Protein AF-A0A484BXE8-F1 (afdb_monomer_lite)

Organism: Drosophila navojoa (NCBI:txid7232)

Secondary structure (DSSP, 8-state):
-------------PPP-PPPPP-----------------HHHHHHHHHHHGGG-TTTHHHHHHHHHHTT-HHHHHHHHHHHHHHHHHHHHHHHHHHHHHHHHHHHHHHHHHHTTTTTHHHHHHHHHHHHHHHHHHHHGGG-SSHHHHHHTT--HHHHHHH--HHHHHHHHHHH--TTTSS-PPPHHHHHHHHHHHHHHHS-S-TTS---SGGG-----HHHHHHHHHHHHHHTTSEEEEEEEEEE-TTS-EEEEEEEHHHHHHHTT-TT-TT---HHHHHTTSS-----TTSSEEEETTTTEEEE---SSEEEETT-SSS-EEEETTT-PEEE--TT--SGGGGGSEEEEEEETTTEEEEEEEEEPPPP-

InterPro domains:
  IPR027887 Protein of unknown function DUF4464 [PF14713] (138-368)
  IPR027887 Protein of unknown function DUF4464 [PTHR33588] (137-368)

Structure (mmCIF, N/CA/C/O backbone):
data_AF-A0A484BXE8-F1
#
_entry.id   AF-A0A484BXE8-F1
#
loop_
_atom_site.group_PDB
_atom_site.id
_atom_site.type_symbol
_atom_site.label_atom_id
_atom_site.label_alt_id
_atom_site.label_comp_id
_atom_site.label_asym_id
_atom_site.label_entity_id
_atom_site.label_seq_id
_atom_site.pdbx_PDB_ins_code
_atom_site.Cartn_x
_atom_site.Cartn_y
_atom_site.Cartn_z
_atom_site.occupancy
_atom_site.B_iso_or_equiv
_atom_site.auth_seq_id
_atom_site.auth_comp_id
_atom_site.auth_asym_id
_atom_site.auth_atom_id
_atom_site.pdbx_PDB_model_num
ATOM 1 N N . MET A 1 1 ? -11.447 54.050 32.848 1.00 36.78 1 MET A N 1
ATOM 2 C CA . MET A 1 1 ? -12.922 54.104 32.761 1.00 36.78 1 MET A CA 1
ATOM 3 C C . MET A 1 1 ? -13.424 52.705 32.410 1.00 36.78 1 MET A C 1
ATOM 5 O O . MET A 1 1 ? -12.830 52.104 31.530 1.00 36.78 1 MET A O 1
ATOM 9 N N . THR A 1 2 ? -14.422 52.215 33.172 1.00 38.16 2 THR A N 1
ATOM 10 C CA . THR A 1 2 ? -15.269 50.992 33.006 1.00 38.16 2 THR A CA 1
ATOM 11 C C . THR A 1 2 ? -14.555 49.622 32.942 1.00 38.16 2 THR A C 1
ATOM 13 O O . THR A 1 2 ? -13.962 49.297 31.925 1.00 38.16 2 THR A O 1
ATOM 16 N N . LYS A 1 3 ? -14.396 48.880 34.061 1.00 34.56 3 LYS A N 1
ATOM 17 C CA . LYS A 1 3 ? -15.322 47.952 34.796 1.00 34.56 3 LYS A CA 1
ATOM 18 C C . LYS A 1 3 ? -15.527 46.579 34.106 1.00 34.56 3 LYS A C 1
ATOM 20 O O . LYS A 1 3 ? -16.111 46.531 33.038 1.00 34.56 3 LYS A O 1
ATOM 25 N N . SER A 1 4 ? -14.931 45.512 34.671 1.00 34.09 4 SER A N 1
ATOM 26 C CA . SER A 1 4 ? -15.560 44.380 35.422 1.00 34.09 4 SER A CA 1
ATOM 27 C C . SER A 1 4 ? -16.028 43.226 34.507 1.00 34.09 4 SER A C 1
ATOM 29 O O . SER A 1 4 ? -16.715 43.499 33.538 1.00 34.09 4 SER A O 1
ATOM 31 N N . ASN A 1 5 ? -15.712 41.940 34.705 1.00 32.72 5 ASN A N 1
ATOM 32 C CA . ASN A 1 5 ? -15.946 41.123 35.900 1.00 32.72 5 ASN A CA 1
ATOM 33 C C . ASN A 1 5 ? -15.102 39.830 35.909 1.00 32.72 5 ASN A C 1
ATOM 35 O O . ASN A 1 5 ? -14.864 39.222 34.869 1.00 32.72 5 ASN A O 1
ATOM 39 N N . ASN A 1 6 ? -14.751 39.402 37.125 1.00 32.6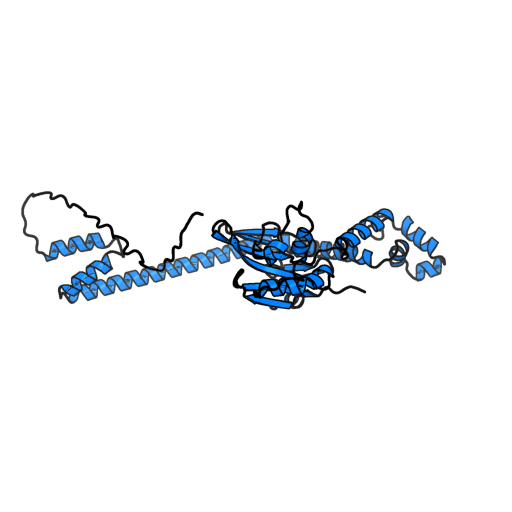6 6 ASN A N 1
ATOM 40 C CA . ASN A 1 6 ? -14.271 38.070 37.496 1.00 32.66 6 ASN A CA 1
ATOM 41 C C . ASN A 1 6 ? -15.440 37.074 37.610 1.00 32.66 6 ASN A C 1
ATOM 43 O O . ASN A 1 6 ? -16.551 37.470 37.959 1.00 32.66 6 ASN A O 1
ATOM 47 N N . GLY A 1 7 ? -15.159 35.780 37.438 1.00 29.66 7 GLY A N 1
ATOM 48 C CA . GLY A 1 7 ? -16.083 34.694 37.776 1.00 29.66 7 GLY A CA 1
ATOM 49 C C . GLY A 1 7 ? -15.386 33.334 37.798 1.00 29.66 7 GLY A C 1
ATOM 50 O O . GLY A 1 7 ? -15.249 32.690 36.767 1.00 29.66 7 GLY A O 1
ATOM 51 N N . VAL A 1 8 ? -14.926 32.934 38.984 1.00 32.53 8 VAL A N 1
ATOM 52 C CA . VAL A 1 8 ? -14.407 31.601 39.331 1.00 32.53 8 VAL A CA 1
ATOM 53 C C . VAL A 1 8 ? -15.592 30.684 39.648 1.00 32.53 8 VAL A C 1
ATOM 55 O O . VAL A 1 8 ? -16.487 31.102 40.379 1.00 32.53 8 VAL A O 1
ATOM 58 N N . ALA A 1 9 ? -15.585 29.439 39.162 1.00 28.73 9 ALA A N 1
ATOM 59 C CA . ALA A 1 9 ? -16.512 28.400 39.611 1.00 28.73 9 ALA A CA 1
ATOM 60 C C . ALA A 1 9 ? -15.867 27.002 39.557 1.00 28.73 9 ALA A C 1
ATOM 62 O O . ALA A 1 9 ? -15.401 26.566 38.508 1.00 28.73 9 ALA A O 1
ATOM 63 N N . SER A 1 10 ? -15.912 26.312 40.696 1.00 30.75 10 SER A N 1
ATOM 64 C CA . SER A 1 10 ? -15.780 24.858 40.893 1.00 30.75 10 SER A CA 1
ATOM 65 C C . SER A 1 10 ? -16.753 24.475 42.034 1.00 30.75 10 SER A C 1
ATOM 67 O O . SER A 1 10 ? -17.220 25.370 42.740 1.00 30.75 10 SER A O 1
ATOM 69 N N . PRO A 1 11 ? -16.982 23.189 42.346 1.00 40.06 11 PRO A N 1
ATOM 70 C CA . PRO A 1 11 ? -17.769 22.231 41.569 1.00 40.06 11 PRO A CA 1
ATOM 71 C C . PRO A 1 11 ? -18.877 21.587 42.438 1.00 40.06 11 PRO A C 1
ATOM 73 O O . PRO A 1 11 ? -18.643 21.285 43.607 1.00 40.06 11 PRO A O 1
ATOM 76 N N . SER A 1 12 ? -20.057 21.276 41.892 1.00 28.42 12 SER A N 1
ATOM 77 C CA . SER A 1 12 ? -20.991 20.381 42.594 1.00 28.42 12 SER A CA 1
ATOM 78 C C . SER A 1 12 ? -22.037 19.726 41.690 1.00 28.42 12 SER A C 1
ATOM 80 O O . SER A 1 12 ? -22.644 20.376 40.847 1.00 28.42 12 SER A O 1
ATOM 82 N N . GLN A 1 13 ? -22.281 18.453 42.016 1.00 31.42 13 GLN A N 1
ATOM 83 C CA . GLN A 1 13 ? -23.513 17.669 41.852 1.00 31.42 13 GLN A CA 1
ATOM 84 C C . GLN A 1 13 ? -23.728 16.854 40.561 1.00 31.42 13 GLN A C 1
ATOM 86 O O . GLN A 1 13 ? -24.155 17.333 39.517 1.00 31.42 13 GLN A O 1
ATOM 91 N N . LEU A 1 14 ? -23.486 15.548 40.741 1.00 32.62 14 LEU A N 1
ATOM 92 C CA . LEU A 1 14 ? -24.035 14.412 39.998 1.00 32.62 14 LEU A CA 1
ATOM 93 C C . LEU A 1 14 ? -25.574 14.407 40.059 1.00 32.62 14 LEU A C 1
ATOM 95 O O . LEU A 1 14 ? -26.118 14.661 41.137 1.00 32.62 14 LEU A O 1
ATOM 99 N N . PRO A 1 15 ? -26.280 14.041 38.976 1.00 33.09 15 PRO A N 1
ATOM 100 C CA . PRO A 1 15 ? -27.704 13.759 39.037 1.00 33.09 15 PRO A CA 1
ATOM 101 C C . PRO A 1 15 ? -27.991 12.277 39.316 1.00 33.09 15 PRO A C 1
ATOM 103 O O . PRO A 1 15 ? -27.309 11.364 38.847 1.00 33.09 15 PRO A O 1
ATOM 106 N N . SER A 1 16 ? -29.032 12.104 40.116 1.00 33.44 16 SER A N 1
ATOM 107 C CA . SER A 1 16 ? -29.611 10.902 40.692 1.00 33.44 16 SER A CA 1
ATOM 108 C C . SER A 1 16 ? -30.531 10.118 39.744 1.00 33.44 16 SER A C 1
ATOM 110 O O . SER A 1 16 ? -31.144 10.670 38.836 1.00 33.44 16 SER A O 1
ATOM 112 N N . GLU A 1 17 ? -30.611 8.816 40.037 1.00 32.34 17 GLU A N 1
ATOM 113 C CA . GLU A 1 17 ? -31.757 7.894 39.944 1.00 32.34 17 GLU A CA 1
ATOM 114 C C . GLU A 1 17 ? -32.678 7.930 38.710 1.00 32.34 17 GLU A C 1
ATOM 116 O O . GLU A 1 17 ? -33.537 8.792 38.523 1.00 32.34 17 GLU A O 1
ATOM 121 N N . VAL A 1 18 ? -32.586 6.848 37.932 1.00 30.58 18 VAL A N 1
ATOM 122 C CA . VAL A 1 18 ? -33.575 6.443 36.929 1.00 30.58 18 VAL A CA 1
ATOM 123 C C . VAL A 1 18 ? -34.783 5.824 37.638 1.00 30.58 18 VAL A C 1
ATOM 125 O O . VAL A 1 18 ? -34.667 4.814 38.330 1.00 30.58 18 VAL A O 1
ATOM 128 N N . LYS A 1 19 ? -35.952 6.440 37.436 1.00 30.38 19 LYS A N 1
ATOM 129 C CA . LYS A 1 19 ? -37.267 5.965 37.884 1.00 30.38 19 LYS A CA 1
ATOM 130 C C . LYS A 1 19 ? -37.625 4.634 37.214 1.00 30.38 19 LYS A C 1
ATOM 132 O O . LYS A 1 19 ? -37.708 4.561 35.990 1.00 30.38 19 LYS A O 1
ATOM 137 N N . ILE A 1 20 ? -37.902 3.613 38.022 1.00 27.22 20 ILE A N 1
ATOM 138 C CA . ILE A 1 20 ? -38.582 2.387 37.589 1.00 27.22 20 ILE A CA 1
ATOM 139 C C . ILE A 1 20 ? -40.083 2.691 37.542 1.00 27.22 20 ILE A C 1
ATOM 141 O O . ILE A 1 20 ? -40.669 3.109 38.539 1.00 27.22 20 ILE A O 1
ATOM 145 N N . VAL A 1 21 ? -40.687 2.515 36.370 1.00 28.59 21 VAL A N 1
ATOM 146 C CA . VAL A 1 21 ? -42.134 2.623 36.151 1.00 28.59 21 VAL A CA 1
ATOM 147 C C . VAL A 1 21 ? -42.800 1.386 36.759 1.00 28.59 21 VAL A C 1
ATOM 149 O O . VAL A 1 21 ? -42.523 0.266 36.334 1.00 28.59 21 VAL A O 1
ATOM 152 N N . GLN A 1 22 ? -43.649 1.587 37.768 1.00 27.41 22 GLN A N 1
ATOM 153 C CA . GLN A 1 22 ? -44.598 0.577 38.236 1.00 27.41 22 GLN A CA 1
ATOM 154 C C . GLN A 1 22 ? -45.710 0.445 37.188 1.00 27.41 22 GLN A C 1
ATOM 156 O O . GLN A 1 22 ? -46.363 1.429 36.851 1.00 27.41 22 GLN A O 1
ATOM 161 N N . LEU A 1 23 ? -45.889 -0.761 36.651 1.00 26.36 23 LEU A N 1
ATOM 162 C CA . LEU A 1 23 ? -47.088 -1.148 35.914 1.00 26.36 23 LEU A CA 1
ATOM 163 C C . LEU A 1 23 ? -48.054 -1.757 36.932 1.00 26.36 23 LEU A C 1
ATOM 165 O O . LEU A 1 23 ? -47.823 -2.864 37.417 1.00 26.36 23 LEU A O 1
ATOM 169 N N . GLU A 1 24 ? -49.091 -1.005 37.285 1.00 29.42 24 GLU A N 1
ATOM 170 C CA . GLU A 1 24 ? -50.279 -1.533 37.954 1.00 29.42 24 GLU A CA 1
ATOM 171 C C . GLU A 1 24 ? -51.083 -2.326 36.915 1.00 29.42 24 GLU A C 1
ATOM 173 O O . GLU A 1 24 ? -51.389 -1.820 35.836 1.00 29.42 24 GLU A O 1
ATOM 178 N N . VAL A 1 25 ? -51.367 -3.594 37.214 1.00 28.73 25 VAL A N 1
ATOM 179 C CA . VAL A 1 25 ? -52.329 -4.406 36.464 1.00 28.73 25 VAL A CA 1
ATOM 180 C C . VAL A 1 25 ? -53.593 -4.448 37.308 1.00 28.73 25 VAL A C 1
ATOM 182 O O . VAL A 1 25 ? -53.601 -5.047 38.383 1.00 28.73 25 VAL A O 1
ATOM 185 N N . GLU A 1 26 ? -54.631 -3.766 36.832 1.00 27.12 26 GLU A N 1
ATOM 186 C CA . GLU A 1 26 ? -55.996 -3.884 37.337 1.00 27.12 26 GLU A CA 1
ATOM 187 C C . GLU A 1 26 ? -56.505 -5.302 37.043 1.00 27.12 26 GLU A C 1
ATOM 189 O O . GLU A 1 26 ? -56.447 -5.774 35.907 1.00 27.12 26 GLU A O 1
ATOM 194 N N . VAL A 1 27 ? -56.967 -5.999 38.081 1.00 29.02 27 VAL A N 1
ATOM 195 C CA . VAL A 1 27 ? -57.702 -7.261 37.952 1.00 29.02 27 VAL A CA 1
ATOM 196 C C . VAL A 1 27 ? -59.167 -6.922 38.191 1.00 29.02 27 VAL A C 1
ATOM 198 O O . VAL A 1 27 ? -59.540 -6.579 39.311 1.00 29.02 27 VAL A O 1
ATOM 201 N N . GLU A 1 28 ? -59.973 -6.973 37.132 1.00 28.27 28 GLU A N 1
ATOM 202 C CA . GLU A 1 28 ? -61.429 -6.892 37.237 1.00 28.27 28 GLU A CA 1
ATOM 203 C C . GLU A 1 28 ? -61.967 -8.147 37.944 1.00 28.27 28 GLU A C 1
ATOM 205 O O . GLU A 1 28 ? -61.645 -9.282 37.584 1.00 28.27 28 GLU A O 1
ATOM 210 N N . GLU A 1 29 ? -62.770 -7.921 38.983 1.00 37.56 29 GLU A N 1
ATOM 211 C CA . GLU A 1 29 ? -63.558 -8.935 39.677 1.00 37.56 29 GLU A CA 1
ATOM 212 C C . GLU A 1 29 ? -64.770 -9.325 38.816 1.00 37.56 29 GLU A C 1
ATOM 214 O O . GLU A 1 29 ? -65.611 -8.479 38.516 1.00 37.56 29 GLU A O 1
ATOM 219 N N . GLU A 1 30 ? -64.916 -10.612 38.482 1.00 30.94 30 GLU A N 1
ATOM 220 C CA . GLU A 1 30 ? -66.209 -11.177 38.081 1.00 30.94 30 GLU A CA 1
ATOM 221 C C . GLU A 1 30 ? -66.715 -12.170 39.134 1.00 30.94 30 GLU A C 1
ATOM 223 O O . GLU A 1 30 ? -66.076 -13.165 39.488 1.00 30.94 30 GLU A O 1
ATOM 228 N N . GLU A 1 31 ? -67.897 -11.848 39.652 1.00 34.16 31 GLU A N 1
ATOM 229 C CA . GLU A 1 31 ? -68.566 -12.483 40.773 1.00 34.16 31 GLU A CA 1
ATOM 230 C C . GLU A 1 31 ? -69.517 -13.614 40.312 1.00 34.16 31 GLU A C 1
ATOM 232 O O . GLU A 1 31 ? -70.411 -13.423 39.493 1.00 34.16 31 GLU A O 1
ATOM 237 N N . GLN A 1 32 ? -69.327 -14.788 40.929 1.00 36.81 32 GLN A N 1
ATOM 238 C CA . GLN A 1 32 ? -70.296 -15.844 41.278 1.00 36.81 32 GLN A CA 1
ATOM 239 C C . GLN A 1 32 ? -71.178 -16.513 40.204 1.00 36.81 32 GLN A C 1
ATOM 241 O O . GLN A 1 32 ? -72.179 -15.969 39.748 1.00 36.81 32 GLN A O 1
ATOM 246 N N . ARG A 1 33 ? -70.995 -17.842 40.080 1.00 30.44 33 ARG A N 1
ATOM 247 C CA . ARG A 1 33 ? -72.091 -18.836 40.129 1.00 30.44 33 ARG A CA 1
ATOM 248 C C . ARG A 1 33 ? -71.624 -20.167 40.743 1.00 30.44 33 ARG A C 1
ATOM 250 O O . ARG A 1 33 ? -70.844 -20.887 40.142 1.00 30.44 33 ARG A O 1
ATOM 257 N N . GLY A 1 34 ? -72.199 -20.504 41.901 1.00 30.56 34 GLY A N 1
ATOM 258 C CA . GLY A 1 34 ? -72.648 -21.864 42.229 1.00 30.56 34 GLY A CA 1
ATOM 259 C C . GLY A 1 34 ? -71.622 -22.917 42.667 1.00 30.56 34 GLY A C 1
ATOM 260 O O . GLY A 1 34 ? -71.220 -23.744 41.866 1.00 30.56 34 GLY A O 1
ATOM 261 N N . GLY A 1 35 ? -71.345 -22.953 43.975 1.00 39.81 35 GLY A N 1
ATOM 262 C CA . GLY A 1 35 ? -71.345 -24.168 44.806 1.00 39.81 35 GLY A CA 1
ATOM 263 C C . GLY A 1 35 ? -70.449 -25.352 44.426 1.00 39.81 35 GLY A C 1
ATOM 264 O O . GLY A 1 35 ? -70.907 -26.256 43.748 1.00 39.81 35 GLY A O 1
ATOM 265 N N . GLU A 1 36 ? -69.254 -25.405 45.017 1.00 37.59 36 GLU A N 1
ATOM 266 C CA . GLU A 1 36 ? -68.699 -26.556 45.755 1.00 37.59 36 GLU A CA 1
ATOM 267 C C . GLU A 1 36 ? -67.345 -26.128 46.350 1.00 37.59 36 GLU A C 1
ATOM 269 O O . GLU A 1 36 ? -66.491 -25.560 45.672 1.00 37.59 36 GLU A O 1
ATOM 274 N N . THR A 1 37 ? -67.158 -26.318 47.658 1.00 43.47 37 THR A N 1
ATOM 275 C CA . THR A 1 37 ? -65.907 -25.983 48.353 1.00 43.47 37 THR A CA 1
ATOM 276 C C . THR A 1 37 ? -64.799 -26.933 47.909 1.00 43.47 37 THR A C 1
ATOM 278 O O . THR A 1 37 ? -64.676 -28.038 48.437 1.00 43.47 37 THR A O 1
ATOM 281 N N . CYS A 1 38 ? -63.993 -26.494 46.947 1.00 37.16 38 CYS A N 1
ATOM 282 C CA . CYS A 1 38 ? -62.819 -27.212 46.472 1.00 37.16 38 CYS A CA 1
ATOM 283 C C . CYS A 1 38 ? -61.633 -26.949 47.419 1.00 37.16 38 CYS A C 1
ATOM 285 O O . CYS A 1 38 ? -61.378 -25.813 47.828 1.00 37.16 38 CYS A O 1
ATOM 287 N N . CYS A 1 39 ? -60.932 -28.006 47.827 1.00 38.38 39 CYS A N 1
ATOM 288 C CA . CYS A 1 39 ? -59.827 -27.942 48.783 1.00 38.38 39 CYS A CA 1
ATOM 289 C C . CYS A 1 39 ? -58.687 -27.049 48.229 1.00 38.38 39 CYS A C 1
ATOM 291 O O . CYS A 1 39 ? -58.404 -27.132 47.032 1.00 38.38 39 CYS A O 1
ATOM 293 N N . PRO A 1 40 ? -57.942 -26.271 49.051 1.00 47.53 40 PRO A N 1
ATOM 294 C CA . PRO A 1 40 ? -56.812 -25.441 48.585 1.00 47.53 40 PRO A CA 1
ATOM 295 C C . PRO A 1 40 ? -55.746 -26.203 47.773 1.00 47.53 40 PRO A C 1
ATOM 297 O O . PRO A 1 40 ? -54.935 -25.608 47.068 1.00 47.53 40 PRO A O 1
ATOM 300 N N . ARG A 1 41 ? -55.752 -27.538 47.862 1.00 42.59 41 ARG A N 1
ATOM 301 C CA . ARG A 1 41 ? -54.856 -28.451 47.152 1.00 42.59 41 ARG A CA 1
ATOM 302 C C . ARG A 1 41 ? -55.231 -28.673 45.679 1.00 42.59 41 ARG A C 1
ATOM 304 O O . ARG A 1 41 ? -54.338 -28.941 44.884 1.00 42.59 41 ARG A O 1
ATOM 311 N N . GLU A 1 42 ? -56.503 -28.554 45.301 1.00 41.06 42 GLU A N 1
ATOM 312 C CA . GLU A 1 42 ? -56.980 -28.834 43.933 1.00 41.06 42 GLU A CA 1
ATOM 313 C C . GLU A 1 42 ? -56.871 -27.610 43.014 1.00 41.06 42 GLU A C 1
ATOM 315 O O . GLU A 1 42 ? -56.485 -27.746 41.851 1.00 41.06 42 GLU A O 1
ATOM 320 N N . VAL A 1 43 ? -57.058 -26.405 43.563 1.00 49.25 43 VAL A N 1
ATOM 321 C CA . VAL A 1 43 ? -56.816 -25.129 42.861 1.00 49.25 43 VAL A CA 1
ATOM 322 C C . VAL A 1 43 ? -55.329 -24.966 42.503 1.00 49.25 43 VAL A C 1
ATOM 324 O O . VAL A 1 43 ? -54.991 -24.522 41.407 1.00 49.25 43 VAL A O 1
ATOM 327 N N . ALA A 1 44 ? -54.423 -25.421 43.376 1.00 44.53 44 ALA A N 1
ATOM 328 C CA . ALA A 1 44 ? -52.980 -25.399 43.127 1.00 44.53 44 ALA A CA 1
ATOM 329 C C . ALA A 1 44 ? -52.539 -26.360 42.004 1.00 44.53 44 ALA A C 1
ATOM 331 O O . ALA A 1 44 ? -51.587 -26.070 41.283 1.00 44.53 44 ALA A O 1
ATOM 332 N N . ILE A 1 45 ? -53.230 -27.492 41.824 1.00 45.78 45 ILE A N 1
ATOM 333 C CA . ILE A 1 45 ? -52.913 -28.474 40.773 1.00 45.78 45 ILE A CA 1
ATOM 334 C C . ILE A 1 45 ? -53.361 -27.970 39.393 1.00 45.78 45 ILE A C 1
ATOM 336 O O . ILE A 1 45 ? -52.675 -28.226 38.403 1.00 45.78 45 ILE A O 1
ATOM 340 N N . TYR A 1 46 ? -54.470 -27.227 39.319 1.00 43.25 46 TYR A N 1
ATOM 341 C CA . TYR A 1 46 ? -54.930 -26.613 38.069 1.00 43.25 46 TYR A CA 1
ATOM 342 C C . TYR A 1 46 ? -54.039 -25.441 37.632 1.00 43.25 46 TYR A C 1
ATOM 344 O O . TYR A 1 46 ? -53.622 -25.409 36.476 1.00 43.25 46 TYR A O 1
ATOM 352 N N . ALA A 1 47 ? -53.626 -24.573 38.562 1.00 44.28 47 ALA A N 1
ATOM 353 C CA . ALA A 1 47 ? -52.674 -23.493 38.274 1.00 44.28 47 ALA A CA 1
ATOM 354 C C . ALA A 1 47 ? -51.282 -24.011 37.836 1.00 44.28 47 ALA A C 1
ATOM 356 O O . ALA A 1 47 ? -50.589 -23.372 37.048 1.00 44.28 47 ALA A O 1
ATOM 357 N N . LEU A 1 48 ? -50.874 -25.201 38.298 1.00 44.25 48 LEU A N 1
ATOM 358 C CA . LEU A 1 48 ? -49.630 -25.857 37.870 1.00 44.25 48 LEU A CA 1
ATOM 359 C C . LEU A 1 48 ? -49.718 -26.508 36.480 1.00 44.25 48 LEU A C 1
ATOM 361 O O . LEU A 1 48 ? -48.680 -26.709 35.853 1.00 44.25 48 LEU A O 1
ATOM 365 N N . LYS A 1 49 ? -50.922 -26.834 35.989 1.00 43.88 49 LYS A N 1
ATOM 366 C CA . LYS A 1 49 ? -51.114 -27.354 34.626 1.00 43.88 49 LYS A CA 1
ATOM 367 C C . LYS A 1 49 ? -51.041 -26.254 33.566 1.00 43.88 49 LYS A C 1
ATOM 369 O O . LYS A 1 49 ? -50.517 -26.524 32.496 1.00 43.88 49 LYS A O 1
ATOM 374 N N . GLU A 1 50 ? -51.493 -25.038 33.870 1.00 42.09 50 GLU A N 1
ATOM 375 C CA . GLU A 1 50 ? -51.363 -23.879 32.966 1.00 42.09 50 GLU A CA 1
ATOM 376 C C . GLU A 1 50 ? -49.935 -23.308 32.914 1.00 42.09 50 GLU A C 1
ATOM 378 O O . GLU A 1 50 ? -49.520 -22.769 31.895 1.00 42.09 50 GLU A O 1
ATOM 383 N N . ALA A 1 51 ? -49.136 -23.474 33.973 1.00 43.12 51 ALA A N 1
ATOM 384 C CA . ALA A 1 51 ? -47.743 -23.012 34.012 1.00 43.12 51 ALA A CA 1
ATOM 385 C C . ALA A 1 51 ? -46.734 -23.955 33.314 1.00 43.12 51 ALA A C 1
ATOM 387 O O . ALA A 1 51 ? -45.536 -23.662 33.292 1.00 43.12 51 ALA A O 1
ATOM 388 N N . ALA A 1 52 ? -47.188 -25.094 32.778 1.00 44.00 52 ALA A N 1
ATOM 389 C CA . ALA A 1 52 ? -46.333 -26.120 32.178 1.00 44.00 52 ALA A CA 1
ATOM 390 C C . ALA A 1 52 ? -45.834 -25.774 30.760 1.00 44.00 52 ALA A C 1
ATOM 392 O O . ALA A 1 52 ? -44.882 -26.404 30.298 1.00 44.00 52 ALA A O 1
ATOM 393 N N . ASP A 1 53 ? -46.409 -24.756 30.115 1.00 46.97 53 ASP A N 1
ATOM 394 C CA . ASP A 1 53 ? -46.080 -24.390 28.730 1.00 46.97 53 ASP A CA 1
ATOM 395 C C . ASP A 1 53 ? -44.956 -23.342 28.608 1.00 46.97 53 ASP A C 1
ATOM 397 O O . ASP A 1 53 ? -44.503 -23.057 27.502 1.00 46.97 53 ASP A O 1
ATOM 401 N N . ASP A 1 54 ? -44.433 -22.806 29.721 1.00 49.09 54 ASP A N 1
ATOM 402 C CA . ASP A 1 54 ? -43.402 -21.759 29.687 1.00 49.09 54 ASP A CA 1
ATOM 403 C C . ASP A 1 54 ? -42.291 -21.993 30.737 1.00 49.09 54 ASP A C 1
ATOM 405 O O . ASP A 1 54 ? -42.425 -21.676 31.925 1.00 49.09 54 ASP A O 1
ATOM 409 N N . CYS A 1 55 ? -41.132 -22.528 30.309 1.00 48.16 55 CYS A N 1
ATOM 410 C CA . CYS A 1 55 ? -40.032 -22.958 31.205 1.00 48.16 55 CYS A CA 1
ATOM 411 C C . CYS A 1 55 ? -39.403 -21.777 32.014 1.00 48.16 55 CYS A C 1
ATOM 413 O O . CYS A 1 55 ? -38.638 -21.993 32.955 1.00 48.16 55 CYS A O 1
ATOM 415 N N . LYS A 1 56 ? -39.782 -20.513 31.737 1.00 49.69 56 LYS A N 1
ATOM 416 C CA . LYS A 1 56 ? -39.380 -19.310 32.504 1.00 49.69 56 LYS A CA 1
ATOM 417 C C . LYS A 1 56 ? -40.243 -19.016 33.745 1.00 49.69 56 LYS A C 1
ATOM 419 O O . LYS A 1 56 ? -39.754 -18.339 34.649 1.00 49.69 56 LYS A O 1
ATOM 424 N N . MET A 1 57 ? -41.482 -19.512 33.827 1.00 46.75 57 MET A N 1
ATOM 425 C CA . MET A 1 57 ? -42.384 -19.265 34.973 1.00 46.75 57 MET A CA 1
ATOM 426 C C . MET A 1 57 ? -42.148 -20.234 36.148 1.00 46.75 57 MET A C 1
ATOM 428 O O . MET A 1 57 ? -42.355 -19.880 37.312 1.00 46.75 57 MET A O 1
ATOM 432 N N . VAL A 1 58 ? -41.634 -21.436 35.866 1.00 49.06 58 VAL A N 1
ATOM 433 C CA . VAL A 1 58 ? -41.433 -22.522 36.848 1.00 49.06 58 VAL A CA 1
ATOM 434 C C . VAL A 1 58 ? -40.409 -22.160 37.938 1.00 49.06 58 VAL A C 1
ATOM 436 O O . VAL A 1 58 ? -40.555 -22.551 39.098 1.00 49.06 58 VAL A O 1
ATOM 439 N N . THR A 1 59 ? -39.399 -21.346 37.616 1.00 52.59 59 THR A N 1
ATOM 440 C CA . THR A 1 59 ? -38.347 -20.940 38.568 1.00 52.59 59 THR A CA 1
ATOM 441 C C . THR A 1 59 ? -38.826 -19.919 39.605 1.00 52.59 59 THR A C 1
ATOM 443 O O . THR A 1 59 ? -38.365 -19.954 40.746 1.00 52.59 59 THR A O 1
ATOM 446 N N . LYS A 1 60 ? -39.797 -19.057 39.265 1.00 50.44 60 LYS A N 1
ATOM 447 C CA . LYS A 1 60 ? -40.390 -18.089 40.209 1.00 50.44 60 LYS A CA 1
ATOM 448 C C . LYS A 1 60 ? -41.319 -18.756 41.228 1.00 50.44 60 LYS A C 1
ATOM 450 O O . LYS A 1 60 ? -41.283 -18.400 42.404 1.00 50.44 60 LYS A O 1
ATOM 455 N N . HIS A 1 61 ? -42.101 -19.756 40.818 1.00 49.78 61 HIS A N 1
ATOM 456 C CA . HIS A 1 61 ? -43.022 -20.458 41.722 1.00 49.78 61 HIS A CA 1
ATOM 457 C C . HIS A 1 61 ? -42.328 -21.475 42.644 1.00 49.78 61 HIS A C 1
ATOM 459 O O . HIS A 1 61 ? -42.758 -21.655 43.784 1.00 49.78 61 HIS A O 1
ATOM 465 N N . ALA A 1 62 ? -41.205 -22.069 42.220 1.00 48.19 62 ALA A N 1
ATOM 466 C CA . ALA A 1 62 ? -40.397 -22.942 43.077 1.00 48.19 62 ALA A CA 1
ATOM 467 C C . ALA A 1 62 ? -39.803 -22.201 44.296 1.00 48.19 62 ALA A C 1
ATOM 469 O O . ALA A 1 62 ? -39.743 -22.761 45.392 1.00 48.19 62 ALA A O 1
ATOM 470 N N . ALA A 1 63 ? -39.430 -20.924 44.136 1.00 51.44 63 ALA A N 1
ATOM 471 C CA . ALA A 1 63 ? -38.946 -20.082 45.233 1.00 51.44 63 ALA A CA 1
ATOM 472 C C . ALA A 1 63 ? -40.054 -19.740 46.251 1.00 51.44 63 ALA A C 1
ATOM 474 O O . ALA A 1 63 ? -39.799 -19.715 47.455 1.00 51.44 63 ALA A O 1
ATOM 475 N N . ALA A 1 64 ? -41.295 -19.547 45.787 1.00 48.69 64 ALA A N 1
ATOM 476 C CA . ALA A 1 64 ? -42.454 -19.304 46.649 1.00 48.69 64 ALA A CA 1
ATOM 477 C C . ALA A 1 64 ? -42.887 -20.563 47.432 1.00 48.69 64 ALA A C 1
ATOM 479 O O . ALA A 1 64 ? -43.232 -20.470 48.608 1.00 48.69 64 ALA A O 1
ATOM 480 N N . ALA A 1 65 ? -42.806 -21.752 46.822 1.00 49.94 65 ALA A N 1
ATOM 481 C CA . ALA A 1 65 ? -43.136 -23.021 47.481 1.00 49.94 65 ALA A CA 1
ATOM 482 C C . ALA A 1 65 ? -42.102 -23.434 48.550 1.00 49.94 65 ALA A C 1
ATOM 484 O O . ALA A 1 65 ? -42.469 -24.014 49.574 1.00 49.94 65 ALA A O 1
ATOM 485 N N . ALA A 1 66 ? -40.823 -23.086 48.356 1.00 50.62 66 ALA A N 1
ATOM 486 C CA . ALA A 1 66 ? -39.768 -23.304 49.348 1.00 50.62 66 ALA A CA 1
ATOM 487 C C . ALA A 1 66 ? -39.966 -22.454 50.622 1.00 50.62 66 ALA A C 1
ATOM 489 O O . ALA A 1 66 ? -39.656 -22.916 51.718 1.00 50.62 66 ALA A O 1
ATOM 490 N N . ALA A 1 67 ? -40.545 -21.253 50.499 1.00 51.19 67 ALA A N 1
ATOM 491 C CA . ALA A 1 67 ? -40.873 -20.390 51.637 1.00 51.19 67 ALA A CA 1
ATOM 492 C C . ALA A 1 67 ? -42.068 -20.899 52.475 1.00 51.19 67 ALA A C 1
ATOM 494 O O . ALA A 1 67 ? -42.207 -20.514 53.633 1.00 51.19 67 ALA A O 1
ATOM 495 N N . ALA A 1 68 ? -42.903 -21.789 51.921 1.00 50.41 68 ALA A N 1
ATOM 496 C CA . ALA A 1 68 ? -44.109 -22.323 52.564 1.00 50.41 68 ALA A CA 1
ATOM 497 C C . ALA A 1 68 ? -43.914 -23.690 53.262 1.00 50.41 68 ALA A C 1
ATOM 499 O O . ALA A 1 68 ? -44.877 -24.265 53.765 1.00 50.41 68 ALA A O 1
ATOM 500 N N . GLY A 1 69 ? -42.687 -24.227 53.308 1.00 46.00 69 GLY A N 1
ATOM 501 C CA . GLY A 1 69 ? -42.356 -25.410 54.118 1.00 46.00 69 GLY A CA 1
ATOM 502 C C . GLY A 1 69 ? -42.874 -26.760 53.598 1.00 46.00 69 GLY A C 1
ATOM 503 O O . GLY A 1 69 ? -42.962 -27.712 54.371 1.00 46.00 69 GLY A O 1
ATOM 504 N N . VAL A 1 70 ? -43.197 -26.886 52.305 1.00 50.84 70 VAL A N 1
ATOM 505 C CA . VAL A 1 70 ? -43.692 -28.146 51.715 1.00 50.84 70 VAL A CA 1
ATOM 506 C C . VAL A 1 70 ? -42.550 -28.893 51.011 1.00 50.84 70 VAL A C 1
ATOM 508 O O . VAL A 1 70 ? -42.320 -28.737 49.812 1.00 50.84 70 VAL A O 1
ATOM 511 N N . GLY A 1 71 ? -41.809 -29.706 51.772 1.00 46.97 71 GLY A N 1
ATOM 512 C CA . GLY A 1 71 ? -40.587 -30.392 51.315 1.00 46.97 71 GLY A CA 1
ATOM 513 C C . GLY A 1 71 ? -40.760 -31.335 50.113 1.00 46.97 71 GLY A C 1
ATOM 514 O O . GLY A 1 71 ? -39.836 -31.482 49.314 1.00 46.97 71 GLY A O 1
ATOM 515 N N . ASP A 1 72 ? -41.951 -31.905 49.916 1.00 51.75 72 ASP A N 1
ATOM 516 C CA . ASP A 1 72 ? -42.201 -32.870 48.834 1.00 51.75 72 ASP A CA 1
ATOM 517 C C . ASP A 1 72 ? -42.382 -32.216 47.448 1.00 51.75 72 ASP A C 1
ATOM 519 O O . ASP A 1 72 ? -42.155 -32.858 46.421 1.00 51.75 72 ASP A O 1
ATOM 523 N N . ILE A 1 73 ? -42.720 -30.921 47.387 1.00 51.12 73 ILE A N 1
ATOM 524 C CA . ILE A 1 73 ? -42.930 -30.189 46.121 1.00 51.12 73 ILE A CA 1
ATOM 525 C C . ILE A 1 73 ? -41.592 -29.741 45.505 1.00 51.12 73 ILE A C 1
ATOM 527 O O . ILE A 1 73 ? -41.436 -29.723 44.281 1.00 51.12 73 ILE A O 1
ATOM 531 N N . VAL A 1 74 ? -40.584 -29.466 46.338 1.00 51.59 74 VAL A N 1
ATOM 532 C CA . VAL A 1 74 ? -39.250 -29.014 45.901 1.00 51.59 74 VAL A CA 1
ATOM 533 C C . VAL A 1 74 ? -38.517 -30.101 45.104 1.00 51.59 74 VAL A C 1
ATOM 535 O O . VAL A 1 74 ? -37.869 -29.809 44.100 1.00 51.59 74 VAL A O 1
ATOM 538 N N . MET A 1 75 ? -38.673 -31.372 45.488 1.00 48.62 75 MET A N 1
ATOM 539 C CA . MET A 1 75 ? -38.043 -32.510 44.803 1.00 48.62 75 MET A CA 1
ATOM 540 C C . MET A 1 75 ? -38.647 -32.785 43.417 1.00 48.6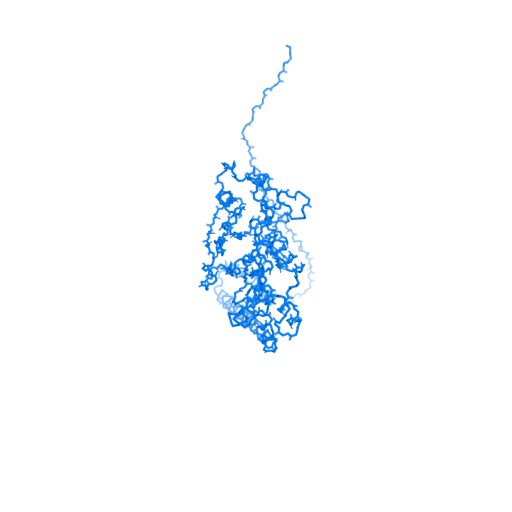2 75 MET A C 1
ATOM 542 O O . MET A 1 75 ? -37.926 -33.168 42.492 1.00 48.62 75 MET A O 1
ATOM 546 N N . VAL A 1 76 ? -39.956 -32.573 43.248 1.00 53.72 76 VAL A N 1
ATOM 547 C CA . VAL A 1 76 ? -40.636 -32.733 41.951 1.00 53.72 76 VAL A CA 1
ATOM 548 C C . VAL A 1 76 ? -40.263 -31.588 41.005 1.00 53.72 76 VAL A C 1
ATOM 550 O O . VAL A 1 76 ? -39.908 -31.849 39.855 1.00 53.72 76 VAL A O 1
ATOM 553 N N . ALA A 1 77 ? -40.229 -30.347 41.503 1.00 52.97 77 ALA A N 1
ATOM 554 C CA . ALA A 1 77 ? -39.793 -29.183 40.732 1.00 52.97 77 ALA A CA 1
ATOM 555 C C . ALA A 1 77 ? -38.316 -29.286 40.304 1.00 52.97 77 ALA A C 1
ATOM 557 O O . ALA A 1 77 ? -37.993 -29.037 39.146 1.00 52.97 77 ALA A O 1
ATOM 558 N N . ALA A 1 78 ? -37.420 -29.741 41.189 1.00 52.06 78 ALA A N 1
ATOM 559 C CA . ALA A 1 78 ? -36.006 -29.933 40.860 1.00 52.06 78 ALA A CA 1
ATOM 560 C C . ALA A 1 78 ? -35.788 -31.005 39.775 1.00 52.06 78 ALA A C 1
ATOM 562 O O . ALA A 1 78 ? -34.970 -30.819 38.874 1.00 52.06 78 ALA A O 1
ATOM 563 N N . ARG A 1 79 ? -36.550 -32.109 39.814 1.00 57.00 79 ARG A N 1
ATOM 564 C CA . ARG A 1 79 ? -36.502 -33.150 38.771 1.00 57.00 79 ARG A CA 1
ATOM 565 C C . ARG A 1 79 ? -37.036 -32.659 37.427 1.00 57.00 79 ARG A C 1
ATOM 567 O O . ARG A 1 79 ? -36.502 -33.062 36.396 1.00 57.00 79 ARG A O 1
ATOM 574 N N . PHE A 1 80 ? -38.059 -31.806 37.428 1.00 53.25 80 PHE A N 1
ATOM 575 C CA . PHE A 1 80 ? -38.608 -31.228 36.201 1.00 53.25 80 PHE A CA 1
ATOM 576 C C . PHE A 1 80 ? -37.638 -30.213 35.578 1.00 53.25 80 PHE A C 1
ATOM 578 O O . PHE A 1 80 ? -37.334 -30.308 34.392 1.00 53.25 80 PHE A O 1
ATOM 585 N N . SER A 1 81 ? -37.042 -29.334 36.392 1.00 58.09 81 SER A N 1
ATOM 586 C CA . SER A 1 81 ? -36.015 -28.381 35.949 1.00 58.09 81 SER A CA 1
ATOM 587 C C . SER A 1 81 ? -34.757 -29.070 35.416 1.00 58.09 81 SER A C 1
ATOM 589 O O . SER A 1 81 ? -34.205 -28.631 34.412 1.00 58.09 81 SER A O 1
ATOM 591 N N . PHE A 1 82 ? -34.324 -30.180 36.028 1.00 58.38 82 PHE A N 1
ATOM 592 C CA . PHE A 1 82 ? -33.183 -30.954 35.528 1.00 58.38 82 PHE A CA 1
ATOM 593 C C . PHE A 1 82 ? -33.480 -31.615 34.174 1.00 58.38 82 PHE A C 1
ATOM 595 O O . PHE A 1 82 ? -32.614 -31.631 33.304 1.00 58.38 82 PHE A O 1
ATOM 602 N N . LYS A 1 83 ? -34.711 -32.099 33.960 1.00 63.66 83 LYS A N 1
ATOM 603 C CA . LYS A 1 83 ? -35.134 -32.641 32.661 1.00 63.66 83 LYS A CA 1
ATOM 604 C C . LYS A 1 83 ? -35.285 -31.557 31.583 1.00 63.66 83 LYS A C 1
ATOM 606 O O . LYS A 1 83 ? -34.805 -31.788 30.481 1.00 63.66 83 LYS A O 1
ATOM 611 N N . CYS A 1 84 ? -35.860 -30.385 31.894 1.00 59.00 84 CYS A N 1
ATOM 612 C CA . CYS A 1 84 ? -35.929 -29.246 30.951 1.00 59.00 84 CYS A CA 1
ATOM 613 C C . CYS A 1 84 ? -34.504 -28.800 30.564 1.00 59.00 84 CYS A C 1
ATOM 615 O O . CYS A 1 84 ? -34.206 -28.624 29.387 1.00 59.00 84 CYS A O 1
ATOM 617 N N . TRP A 1 85 ? -33.582 -28.730 31.534 1.00 67.94 85 TRP A N 1
ATOM 618 C CA . TRP A 1 85 ? -32.177 -28.399 31.278 1.00 67.94 85 TRP A CA 1
ATOM 619 C C . TRP A 1 85 ? -31.452 -29.452 30.424 1.00 67.94 85 TRP A C 1
ATOM 621 O O . TRP A 1 85 ? -30.739 -29.094 29.489 1.00 67.94 85 TRP A O 1
ATOM 631 N N . GLN A 1 86 ? -31.654 -30.748 30.694 1.00 69.19 86 GLN A N 1
ATOM 632 C CA . GLN A 1 86 ? -31.089 -31.822 29.867 1.00 69.19 86 GLN A CA 1
ATOM 633 C C . GLN A 1 86 ? -31.620 -31.787 28.431 1.00 69.19 86 GLN A C 1
ATOM 635 O O . GLN A 1 86 ? -30.850 -31.988 27.497 1.00 69.19 86 GLN A O 1
ATOM 640 N N . GLN A 1 87 ? -32.910 -31.505 28.253 1.00 72.56 87 GLN A N 1
ATOM 641 C CA . GLN A 1 87 ? -33.528 -31.427 26.935 1.00 72.56 87 GLN A CA 1
ATOM 642 C C . GLN A 1 87 ? -33.018 -30.219 26.139 1.00 72.56 87 GLN A C 1
ATOM 644 O O . GLN A 1 87 ? -32.657 -30.363 24.976 1.00 72.56 87 GLN A O 1
ATOM 649 N N . GLN A 1 88 ? -32.846 -29.071 26.796 1.00 70.94 88 GLN A N 1
ATOM 650 C CA . GLN A 1 88 ? -32.264 -27.880 26.178 1.00 70.94 88 GLN A CA 1
ATOM 651 C C . GLN A 1 88 ? -30.800 -28.093 25.752 1.00 70.94 88 GLN A C 1
ATOM 653 O O . GLN A 1 88 ? -30.397 -27.665 24.675 1.00 70.94 88 GLN A O 1
ATOM 658 N N . GLN A 1 89 ? -30.009 -28.815 26.552 1.00 70.06 89 GLN A N 1
ATOM 659 C CA . GLN A 1 89 ? -28.641 -29.192 26.175 1.00 70.06 89 GLN A CA 1
ATOM 660 C C . GLN A 1 89 ? -28.598 -30.155 24.981 1.00 70.06 89 GLN A C 1
ATOM 662 O O . GLN A 1 89 ? -27.673 -30.097 24.171 1.00 70.06 89 GLN A O 1
ATOM 667 N N . GLN A 1 90 ? -29.590 -31.034 24.854 1.00 75.38 90 GLN A N 1
ATOM 668 C CA . GLN A 1 90 ? -29.680 -31.968 23.738 1.00 75.38 90 GLN A CA 1
ATOM 669 C C . GLN A 1 90 ? -30.072 -31.252 22.435 1.00 75.38 90 GLN A C 1
ATOM 67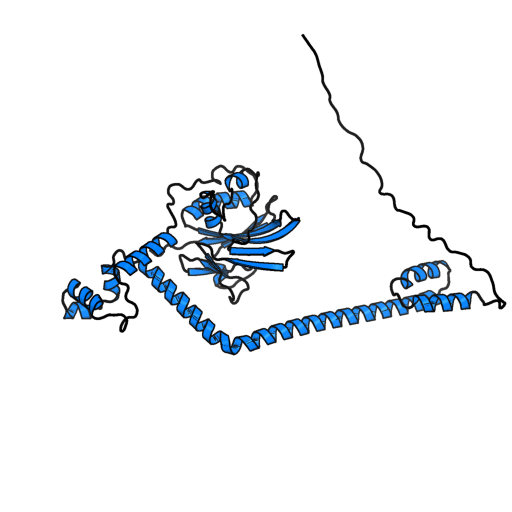1 O O . GLN A 1 90 ? -29.441 -31.478 21.405 1.00 75.38 90 GLN A O 1
ATOM 676 N N . GLU A 1 91 ? -31.012 -30.308 22.501 1.00 78.12 91 GLU A N 1
ATOM 677 C CA . GLU A 1 91 ? -31.400 -29.457 21.368 1.00 78.12 91 GLU A CA 1
ATOM 678 C C . GLU A 1 91 ? -30.245 -28.555 20.894 1.00 78.12 91 GLU A C 1
ATOM 680 O O . GLU A 1 91 ? -30.024 -28.406 19.691 1.00 78.12 91 GLU A O 1
ATOM 685 N N . GLU A 1 92 ? -29.447 -27.999 21.813 1.00 75.81 92 GLU A N 1
ATOM 686 C CA . GLU A 1 92 ? -28.249 -27.216 21.468 1.00 75.81 92 GLU A CA 1
ATOM 687 C C . GLU A 1 92 ? -27.178 -28.067 20.762 1.00 75.81 92 GLU A C 1
ATOM 689 O O . GLU A 1 92 ? -26.535 -27.601 19.815 1.00 75.81 92 GLU A O 1
ATOM 694 N N . GLN A 1 93 ? -26.994 -29.324 21.180 1.00 76.06 93 GLN A N 1
ATOM 695 C CA . GLN A 1 93 ? -26.063 -30.246 20.522 1.00 76.06 93 GLN A CA 1
ATOM 696 C C . GLN A 1 93 ? -26.550 -30.677 19.136 1.00 76.06 93 GLN A C 1
ATOM 698 O O . GLN A 1 93 ? -25.742 -30.751 18.207 1.00 76.06 93 GLN A O 1
ATOM 703 N N . GLU A 1 94 ? -27.851 -30.916 18.971 1.00 84.75 94 GLU A N 1
ATOM 704 C CA . GLU A 1 94 ? -28.451 -31.239 17.674 1.00 84.75 94 GLU A CA 1
ATOM 705 C C . GLU A 1 94 ? -28.326 -30.059 16.697 1.00 84.75 94 GLU A C 1
ATOM 707 O O . GLU A 1 94 ? -27.883 -30.252 15.563 1.00 84.75 94 GLU A O 1
ATOM 712 N N . GLN A 1 95 ? -28.565 -28.823 17.151 1.00 80.94 95 GLN A N 1
ATOM 713 C CA . GLN A 1 95 ? -28.368 -27.620 16.332 1.00 80.94 95 GLN A CA 1
ATOM 714 C C . GLN A 1 95 ? -26.900 -27.414 15.928 1.00 80.94 95 GLN A C 1
ATOM 716 O O . GLN A 1 95 ? -26.618 -27.046 14.784 1.00 80.94 95 GLN A O 1
ATOM 721 N N . GLN A 1 96 ? -25.944 -27.681 16.825 1.00 77.25 96 GLN A N 1
ATOM 722 C CA . GLN A 1 96 ? -24.516 -27.611 16.489 1.00 77.25 96 GLN A CA 1
ATOM 723 C C . GLN A 1 96 ? -24.105 -28.690 15.479 1.00 77.25 96 GLN A C 1
ATOM 725 O O . GLN A 1 96 ? -23.359 -28.398 14.540 1.00 77.25 96 GLN A O 1
ATOM 730 N N . GLN A 1 97 ? -24.604 -29.922 15.621 1.00 78.44 97 GLN A N 1
ATOM 731 C CA . GLN A 1 97 ? -24.349 -30.988 14.648 1.00 78.44 97 GLN A CA 1
ATOM 732 C C . GLN A 1 97 ? -24.973 -30.683 13.285 1.00 78.44 97 GLN A C 1
ATOM 734 O O . GLN A 1 97 ? -24.356 -30.950 12.250 1.00 78.44 97 GLN A O 1
ATOM 739 N N . GLU A 1 98 ? -26.159 -30.080 13.263 1.00 85.81 98 GLU A N 1
ATOM 740 C CA . GLU A 1 98 ? -26.825 -29.698 12.025 1.00 85.81 98 GLU A CA 1
ATOM 741 C C . GLU A 1 98 ? -26.084 -28.555 11.313 1.00 85.81 98 GLU A C 1
ATOM 743 O O . GLU A 1 98 ? -25.853 -28.638 10.104 1.00 85.81 98 GLU A O 1
ATOM 748 N N . GLN A 1 99 ? -25.590 -27.554 12.051 1.00 78.06 99 GLN A N 1
ATOM 749 C CA . GLN A 1 99 ? -24.735 -26.496 11.498 1.00 78.06 99 GLN A CA 1
ATOM 750 C C . GLN A 1 99 ? -23.411 -27.042 10.943 1.00 78.06 99 GLN A C 1
ATOM 752 O O . GLN A 1 99 ? -23.007 -26.665 9.840 1.00 78.06 99 GLN A O 1
ATOM 757 N N . LEU A 1 100 ? -22.756 -27.970 11.649 1.00 73.31 100 LEU A N 1
ATOM 758 C CA . LEU A 1 100 ? -21.537 -28.629 11.166 1.00 73.31 100 LEU A CA 1
ATOM 759 C C . LEU A 1 100 ? -21.803 -29.471 9.909 1.00 73.31 100 LEU A C 1
ATOM 761 O O . LEU A 1 100 ? -21.019 -29.436 8.960 1.00 73.31 100 LEU A O 1
ATOM 765 N N . SER A 1 101 ? -22.936 -30.175 9.852 1.00 78.75 101 SER A N 1
ATOM 766 C CA . SER A 1 101 ? -23.365 -30.945 8.676 1.00 78.75 101 SER A CA 1
ATOM 767 C C . SER A 1 101 ? -23.658 -30.041 7.473 1.00 78.75 101 SER A C 1
ATOM 769 O O . SER A 1 101 ? -23.266 -30.352 6.345 1.00 78.75 101 SER A O 1
ATOM 771 N N . GLN A 1 102 ? -24.283 -28.880 7.696 1.00 78.06 102 GLN A N 1
ATOM 772 C CA . GLN A 1 102 ? -24.519 -27.877 6.655 1.00 78.06 102 GLN A CA 1
ATOM 773 C C . GLN A 1 102 ? -23.210 -27.257 6.147 1.00 78.06 102 GLN A C 1
ATOM 775 O O . GLN A 1 102 ? -23.032 -27.145 4.933 1.00 78.06 102 GLN A O 1
ATOM 780 N N . GLN A 1 103 ? -22.259 -26.941 7.033 1.00 69.12 103 GLN A N 1
ATOM 781 C CA . GLN A 1 103 ? -20.922 -26.483 6.635 1.00 69.12 103 GLN A CA 1
ATOM 782 C C . GLN A 1 103 ? -20.172 -27.549 5.826 1.00 69.12 103 GLN A C 1
ATOM 784 O O . GLN A 1 103 ? -19.568 -27.233 4.801 1.00 69.12 103 GLN A O 1
ATOM 789 N N . HIS A 1 104 ? -20.257 -28.820 6.224 1.00 72.06 104 HIS A N 1
ATOM 790 C CA . HIS A 1 104 ? -19.614 -29.920 5.505 1.00 72.06 104 HIS A CA 1
ATOM 791 C C . HIS A 1 104 ? -20.245 -30.153 4.121 1.00 72.06 104 HIS A C 1
ATOM 793 O O . HIS A 1 104 ? -19.532 -30.380 3.144 1.00 72.06 104 HIS A O 1
ATOM 799 N N . LYS A 1 105 ? -21.574 -30.017 3.991 1.00 74.31 105 LYS A N 1
ATOM 800 C CA . LYS A 1 105 ? -22.275 -30.060 2.693 1.00 74.31 105 LYS A CA 1
ATOM 801 C C . LYS A 1 105 ? -21.900 -28.883 1.788 1.00 74.31 105 LYS A C 1
ATOM 803 O O . LYS A 1 105 ? -21.693 -29.095 0.596 1.00 74.31 105 LYS A O 1
ATOM 808 N N . GLN A 1 106 ? -21.757 -27.673 2.335 1.00 66.25 106 GLN A N 1
ATOM 809 C CA . GLN A 1 106 ? -21.284 -26.506 1.578 1.00 66.25 106 GLN A CA 1
ATOM 810 C C . GLN A 1 106 ? -19.833 -26.690 1.106 1.00 66.25 106 GLN A C 1
ATOM 812 O O . GLN A 1 106 ? -19.525 -26.415 -0.053 1.00 66.25 106 GLN A O 1
ATOM 817 N N . GLN A 1 107 ? -18.957 -27.245 1.950 1.00 60.31 107 GLN A N 1
ATOM 818 C CA . GLN A 1 107 ? -17.584 -27.583 1.559 1.00 60.31 107 GLN A CA 1
ATOM 819 C C . GLN A 1 107 ? -17.549 -28.661 0.463 1.00 60.31 107 GLN A C 1
ATOM 821 O O . GLN A 1 107 ? -16.819 -28.511 -0.513 1.00 60.31 107 GLN A O 1
ATOM 826 N N . GLN A 1 108 ? -18.381 -29.704 0.548 1.00 56.94 108 GLN A N 1
ATOM 827 C CA . GLN A 1 108 ? -18.457 -30.750 -0.482 1.00 56.94 108 GLN A CA 1
ATOM 828 C C . GLN A 1 108 ? -19.036 -30.249 -1.817 1.00 56.94 108 GLN A C 1
ATOM 830 O O . GLN A 1 108 ? -18.574 -30.667 -2.879 1.00 56.94 108 GLN A O 1
ATOM 835 N N . GLN A 1 109 ? -19.995 -29.317 -1.794 1.00 52.06 109 GLN A N 1
ATOM 836 C CA . GLN A 1 109 ? -20.503 -28.668 -3.010 1.00 52.06 109 GLN A CA 1
ATOM 837 C C . GLN A 1 109 ? -19.444 -27.770 -3.672 1.00 52.06 109 GLN A C 1
ATOM 839 O O . GLN A 1 109 ? -19.340 -27.753 -4.898 1.00 52.06 109 GLN A O 1
ATOM 844 N N . HIS A 1 110 ? -18.593 -27.101 -2.887 1.00 47.41 110 HIS A N 1
ATOM 845 C CA . HIS A 1 110 ? -17.445 -26.357 -3.418 1.00 47.41 110 HIS A CA 1
ATOM 846 C C . HIS A 1 110 ? -16.354 -27.267 -4.013 1.00 47.41 110 HIS A C 1
ATOM 848 O O . HIS A 1 110 ? -15.723 -26.892 -5.004 1.00 47.41 110 HIS A O 1
ATOM 854 N N . VAL A 1 111 ? -16.155 -28.474 -3.471 1.00 45.00 111 VAL A N 1
ATOM 855 C CA . VAL A 1 111 ? -15.176 -29.448 -3.992 1.00 45.00 111 VAL A CA 1
ATOM 856 C C . VAL A 1 111 ? -15.639 -30.070 -5.319 1.00 45.00 111 VAL A C 1
ATOM 858 O O . VAL A 1 111 ? -14.841 -30.161 -6.250 1.00 45.00 111 VAL A O 1
ATOM 861 N N . ASN A 1 112 ? -16.929 -30.393 -5.469 1.00 39.44 112 ASN A N 1
ATOM 862 C CA . ASN A 1 112 ? -17.457 -31.000 -6.702 1.00 39.44 112 ASN A CA 1
ATOM 863 C C . ASN A 1 112 ? -17.594 -30.021 -7.886 1.00 39.44 112 ASN A C 1
ATOM 865 O O . ASN A 1 112 ? -17.591 -30.458 -9.032 1.00 39.44 112 ASN A O 1
ATOM 869 N N . CYS A 1 113 ? -17.644 -28.704 -7.649 1.00 33.91 113 CYS A N 1
ATOM 870 C CA . CYS A 1 113 ? -17.544 -27.692 -8.717 1.00 33.91 113 CYS A CA 1
ATOM 871 C C . CYS A 1 113 ? -16.087 -27.342 -9.101 1.00 33.91 113 CYS A C 1
ATOM 873 O O . CYS A 1 113 ? -15.857 -26.617 -10.073 1.00 33.91 113 CYS A O 1
ATOM 875 N N . SER A 1 114 ? -15.097 -27.845 -8.352 1.00 39.00 114 SER A N 1
ATOM 876 C CA . SER A 1 114 ? -13.678 -27.495 -8.521 1.00 39.00 114 SER A CA 1
ATOM 877 C C . SER A 1 114 ? -12.858 -28.540 -9.286 1.00 39.00 114 SER A C 1
ATOM 879 O O . SER A 1 114 ? -11.773 -28.217 -9.763 1.00 39.00 114 SER A O 1
ATOM 881 N N . SER A 1 115 ? -13.331 -29.777 -9.461 1.00 38.28 115 SER A N 1
ATOM 882 C CA . SER A 1 115 ? -12.557 -30.825 -10.152 1.00 38.28 115 SER A CA 1
ATOM 883 C C . SER A 1 115 ? -12.457 -30.634 -11.671 1.00 38.28 115 SER A C 1
ATOM 885 O O . SER A 1 115 ? -11.430 -30.984 -12.246 1.00 38.28 115 SER A O 1
ATOM 887 N N . ASP A 1 116 ? -13.447 -29.999 -12.309 1.00 32.16 116 ASP A N 1
ATOM 888 C CA . ASP A 1 116 ? -13.420 -29.750 -13.763 1.00 32.16 116 ASP A CA 1
ATOM 889 C C . ASP A 1 116 ? -12.856 -28.360 -14.131 1.00 32.16 116 ASP A C 1
ATOM 891 O O . ASP A 1 116 ? -12.418 -28.135 -15.260 1.00 32.16 116 ASP A O 1
ATOM 895 N N . SER A 1 117 ? -12.795 -27.426 -13.173 1.00 36.00 117 SER A N 1
ATOM 896 C CA . SER A 1 117 ? -12.346 -26.036 -13.373 1.00 36.00 117 SER A CA 1
ATOM 897 C C . SER A 1 117 ? -10.923 -25.749 -12.860 1.00 36.00 117 SER A C 1
ATOM 899 O O . SER A 1 117 ? -10.262 -24.825 -13.347 1.00 36.00 117 SER A O 1
ATOM 901 N N . SER A 1 118 ? -10.400 -26.563 -11.935 1.00 39.59 118 SER A N 1
ATOM 902 C CA . SER A 1 118 ? -9.070 -26.377 -11.324 1.00 39.59 118 SER A CA 1
ATOM 903 C C . SER A 1 118 ? -7.910 -26.605 -12.294 1.00 39.59 118 SER A C 1
ATOM 905 O O . SER A 1 118 ? -6.947 -25.840 -12.278 1.00 39.59 118 SER A O 1
ATOM 907 N N . ASN A 1 119 ? -8.012 -27.570 -13.210 1.00 40.78 119 ASN A N 1
ATOM 908 C CA . ASN A 1 119 ? -6.964 -27.819 -14.207 1.00 40.78 119 ASN A CA 1
ATOM 909 C C . ASN A 1 119 ? -6.844 -26.702 -15.257 1.00 40.78 119 ASN A C 1
ATOM 911 O O . ASN A 1 119 ? -5.779 -26.538 -15.856 1.00 40.78 119 ASN A O 1
ATOM 915 N N . ASN A 1 120 ? -7.910 -25.927 -15.477 1.00 38.56 120 ASN A N 1
ATOM 916 C CA . ASN A 1 120 ? -7.907 -24.817 -16.430 1.00 38.56 120 ASN A CA 1
ATOM 917 C C . ASN A 1 120 ? -7.457 -23.509 -15.762 1.00 38.56 120 ASN A C 1
ATOM 919 O O . ASN A 1 120 ? -6.588 -22.812 -16.282 1.00 38.56 120 ASN A O 1
ATOM 923 N N . CYS A 1 121 ? -7.941 -23.239 -14.545 1.00 33.09 121 CYS A N 1
ATOM 924 C CA . CYS A 1 121 ? -7.480 -22.106 -13.743 1.00 33.09 121 CYS A CA 1
ATOM 925 C C . CYS A 1 121 ? -5.995 -22.245 -13.376 1.00 33.09 121 CYS A C 1
ATOM 927 O O . CYS A 1 121 ? -5.296 -21.235 -13.272 1.00 33.09 121 CYS A O 1
ATOM 929 N N . SER A 1 122 ? -5.502 -23.489 -13.238 1.00 35.88 122 SER A N 1
ATOM 930 C CA . SER A 1 122 ? -4.102 -23.725 -12.907 1.00 35.88 122 SER A CA 1
ATOM 931 C C . SER A 1 122 ? -3.146 -23.302 -14.034 1.00 35.88 122 SER A C 1
ATOM 933 O O . SER A 1 122 ? -2.158 -22.598 -13.860 1.00 35.88 122 SER A O 1
ATOM 935 N N . LYS A 1 123 ? -3.496 -23.688 -15.257 1.00 37.84 123 LYS A N 1
ATOM 936 C CA . LYS A 1 123 ? -2.718 -23.347 -16.451 1.00 37.84 123 LYS A CA 1
ATOM 937 C C . LYS A 1 123 ? -2.835 -21.864 -16.808 1.00 37.84 123 LYS A C 1
ATOM 939 O O . LYS A 1 123 ? -1.908 -21.280 -17.364 1.00 37.84 123 LYS A O 1
ATOM 944 N N . GLN A 1 124 ? -3.956 -21.238 -16.453 1.00 34.34 124 GLN A N 1
ATOM 945 C CA . GLN A 1 124 ? -4.181 -19.811 -16.652 1.00 34.34 124 GLN A CA 1
ATOM 946 C C . GLN A 1 124 ? -3.318 -18.946 -15.712 1.00 34.34 124 GLN A C 1
ATOM 948 O O . GLN A 1 124 ? -2.822 -17.910 -16.152 1.00 34.34 124 GLN A O 1
ATOM 953 N N . TRP A 1 125 ? -3.047 -19.378 -14.469 1.00 33.44 125 TRP A N 1
ATOM 954 C CA . TRP A 1 125 ? -2.113 -18.666 -13.580 1.00 33.44 125 TRP A CA 1
ATOM 955 C C . TRP A 1 125 ? -0.648 -18.824 -14.000 1.00 33.44 125 TRP A C 1
ATOM 957 O O . TRP A 1 125 ? 0.081 -17.834 -13.957 1.00 33.44 125 TRP A O 1
ATOM 967 N N . GLU A 1 126 ? -0.229 -20.005 -14.474 1.00 35.69 126 GLU A N 1
ATOM 968 C CA . GLU A 1 126 ? 1.120 -20.220 -15.033 1.00 35.69 126 GLU A CA 1
ATOM 969 C C . GLU A 1 126 ? 1.336 -19.346 -16.269 1.00 35.69 126 GLU A C 1
ATOM 971 O O . GLU A 1 126 ? 2.367 -18.693 -16.407 1.00 35.69 126 GLU A O 1
ATOM 976 N N . SER A 1 127 ? 0.329 -19.262 -17.142 1.00 38.25 127 SER A N 1
ATOM 977 C CA . SER A 1 127 ? 0.370 -18.419 -18.337 1.00 38.25 127 SER A CA 1
ATOM 978 C C . SER A 1 127 ? 0.414 -16.922 -18.010 1.00 38.25 127 SER A C 1
ATOM 980 O O . SER A 1 127 ? 1.109 -16.179 -18.700 1.00 38.25 127 SER A O 1
ATOM 982 N N . CYS A 1 128 ? -0.311 -16.454 -16.988 1.00 37.44 128 CYS A N 1
ATOM 983 C CA . CYS A 1 128 ? -0.309 -15.043 -16.590 1.00 37.44 128 CYS A CA 1
ATOM 984 C C . CYS A 1 128 ? 0.957 -14.639 -15.817 1.00 37.44 128 CYS A C 1
ATOM 986 O O . CYS A 1 128 ? 1.435 -13.521 -16.006 1.00 37.44 128 CYS A O 1
ATOM 988 N N . LEU A 1 129 ? 1.514 -15.527 -14.985 1.00 41.22 129 LEU A N 1
ATOM 989 C CA . LEU A 1 129 ? 2.817 -15.326 -14.342 1.00 41.22 129 LEU A CA 1
ATOM 990 C C . LEU A 1 129 ? 3.943 -15.308 -15.377 1.00 41.22 129 LEU A C 1
ATOM 992 O O . LEU A 1 129 ? 4.710 -14.352 -15.392 1.00 41.22 129 LEU A O 1
ATOM 996 N N . ASN A 1 130 ? 3.965 -16.272 -16.306 1.00 46.72 130 ASN A N 1
ATOM 997 C CA . ASN A 1 130 ? 4.931 -16.288 -17.407 1.00 46.72 130 ASN A CA 1
ATOM 998 C C . ASN A 1 130 ? 4.811 -15.037 -18.285 1.00 46.72 130 ASN A C 1
ATOM 1000 O O . ASN A 1 130 ? 5.819 -14.452 -18.660 1.00 46.72 130 ASN A O 1
ATOM 1004 N N . SER A 1 131 ? 3.591 -14.581 -18.590 1.00 49.56 131 SER A N 1
ATOM 1005 C CA . SER A 1 131 ? 3.400 -13.364 -19.385 1.00 49.56 131 SER A CA 1
ATOM 1006 C C . SER A 1 131 ? 3.921 -12.110 -18.678 1.00 49.56 131 SER A C 1
ATOM 1008 O O . SER A 1 131 ? 4.459 -11.237 -19.349 1.00 49.56 131 SER A O 1
ATOM 1010 N N . PHE A 1 132 ? 3.759 -11.999 -17.356 1.00 50.00 132 PHE A N 1
ATOM 1011 C CA . PHE A 1 132 ? 4.177 -10.820 -16.587 1.00 50.00 132 PHE A CA 1
ATOM 1012 C C . PHE A 1 132 ? 5.676 -10.840 -16.246 1.00 50.00 132 PHE A C 1
ATOM 1014 O O . PHE A 1 132 ? 6.324 -9.797 -16.247 1.00 50.00 132 PHE A O 1
ATOM 1021 N N . GLU A 1 133 ? 6.249 -12.023 -16.016 1.00 54.19 133 GLU A N 1
ATOM 1022 C CA . GLU A 1 133 ? 7.690 -12.219 -15.828 1.00 54.19 133 GLU A CA 1
ATOM 1023 C C . GLU A 1 133 ? 8.460 -11.897 -17.118 1.00 54.19 133 GLU A C 1
ATOM 1025 O O . GLU A 1 133 ? 9.432 -11.144 -17.079 1.00 54.19 133 GLU A O 1
ATOM 1030 N N . VAL A 1 134 ? 7.959 -12.345 -18.280 1.00 59.00 134 VAL A N 1
ATOM 1031 C CA . VAL A 1 134 ? 8.495 -11.958 -19.598 1.00 59.00 134 VAL A CA 1
ATOM 1032 C C . VAL A 1 134 ? 8.368 -10.447 -19.828 1.00 59.00 134 VAL A C 1
ATOM 1034 O O . VAL A 1 134 ? 9.311 -9.832 -20.318 1.00 59.00 134 VAL A O 1
ATOM 1037 N N . GLU A 1 135 ? 7.261 -9.816 -19.423 1.00 63.56 135 GLU A N 1
ATOM 1038 C CA . GLU A 1 135 ? 7.094 -8.359 -19.536 1.00 63.56 135 GLU A CA 1
ATOM 1039 C C . GLU A 1 135 ? 8.139 -7.616 -18.682 1.00 63.56 135 GLU A C 1
ATOM 1041 O O . GLU A 1 135 ? 8.801 -6.711 -19.178 1.00 63.56 135 GLU A O 1
ATOM 1046 N N . MET A 1 136 ? 8.392 -8.050 -17.441 1.00 64.88 136 MET A N 1
ATOM 1047 C CA . MET A 1 136 ? 9.362 -7.395 -16.553 1.00 64.88 136 MET A CA 1
ATOM 1048 C C . MET A 1 136 ? 10.817 -7.514 -17.042 1.00 64.88 136 MET A C 1
ATOM 1050 O O . MET A 1 136 ? 11.598 -6.579 -16.854 1.00 64.88 136 MET A O 1
ATOM 1054 N N . THR A 1 137 ? 11.185 -8.608 -17.727 1.00 74.19 137 THR A N 1
ATOM 1055 C CA . THR A 1 137 ? 12.535 -8.751 -18.315 1.00 74.19 137 THR A CA 1
ATOM 1056 C C . THR A 1 137 ? 12.871 -7.668 -19.341 1.00 74.19 137 THR A C 1
ATOM 1058 O O . THR A 1 137 ? 14.049 -7.382 -19.546 1.00 74.19 137 THR A O 1
ATOM 1061 N N . LEU A 1 138 ? 11.869 -6.999 -19.930 1.00 81.00 138 LEU A N 1
ATOM 1062 C CA . LEU A 1 138 ? 12.088 -5.914 -20.891 1.00 81.00 138 LEU A CA 1
ATOM 1063 C C . LEU A 1 138 ? 12.856 -4.723 -20.296 1.00 81.00 138 LEU A C 1
ATOM 1065 O O . LEU A 1 138 ? 13.529 -4.009 -21.038 1.00 81.00 138 LEU A O 1
ATOM 1069 N N . LEU A 1 139 ? 12.783 -4.516 -18.975 1.00 78.56 139 LEU A N 1
ATOM 1070 C CA . LEU A 1 139 ? 13.527 -3.463 -18.275 1.00 78.56 139 LEU A CA 1
ATOM 1071 C C . LEU A 1 139 ? 15.037 -3.733 -18.199 1.00 78.56 139 LEU A C 1
ATOM 1073 O O . LEU A 1 139 ? 15.802 -2.793 -17.994 1.00 78.56 139 LEU A O 1
ATOM 1077 N N . ASN A 1 140 ? 15.469 -4.983 -18.388 1.00 80.69 140 ASN A N 1
ATOM 1078 C CA . ASN A 1 140 ? 16.884 -5.352 -18.337 1.00 80.69 140 ASN A CA 1
ATOM 1079 C C . ASN A 1 140 ? 17.642 -4.936 -19.608 1.00 80.69 140 ASN A C 1
ATOM 1081 O O . ASN A 1 140 ? 18.867 -4.872 -19.588 1.00 80.69 140 ASN A O 1
ATOM 1085 N N . TYR A 1 141 ? 16.933 -4.650 -20.706 1.00 83.06 141 TYR A N 1
ATOM 1086 C CA . TYR A 1 141 ? 17.538 -4.260 -21.979 1.00 83.06 141 TYR A CA 1
ATOM 1087 C C . TYR A 1 141 ? 17.602 -2.734 -22.105 1.00 83.06 141 TYR A C 1
ATOM 1089 O O . TYR A 1 141 ? 16.582 -2.037 -22.110 1.00 83.06 141 TYR A O 1
ATOM 1097 N N . GLY A 1 142 ? 18.808 -2.195 -22.278 1.00 80.00 142 GLY A N 1
ATOM 1098 C CA . GLY A 1 142 ? 19.052 -0.766 -22.449 1.00 80.00 142 GLY A CA 1
ATOM 1099 C C . GLY A 1 142 ? 18.582 -0.228 -23.802 1.00 80.00 142 GLY A C 1
ATOM 1100 O O . GLY A 1 142 ? 18.249 0.955 -23.909 1.00 80.00 142 GLY A O 1
ATOM 1101 N N . SER A 1 143 ? 18.471 -1.085 -24.819 1.00 88.00 143 SER A N 1
ATOM 1102 C CA . SER A 1 143 ? 18.050 -0.723 -26.178 1.00 88.00 143 SER A CA 1
ATOM 1103 C C . SER A 1 143 ? 17.233 -1.829 -26.853 1.00 88.00 143 SER A C 1
ATOM 1105 O O . SER A 1 143 ? 17.221 -2.973 -26.403 1.00 88.00 143 SER A O 1
ATOM 1107 N N . TYR A 1 144 ? 16.555 -1.495 -27.955 1.00 88.00 144 TYR A N 1
ATOM 1108 C CA . TYR A 1 144 ? 15.831 -2.493 -28.751 1.00 88.00 144 TYR A CA 1
ATOM 1109 C C . TYR A 1 144 ? 16.791 -3.492 -29.409 1.00 88.00 144 TYR A C 1
ATOM 1111 O O . TYR A 1 144 ? 16.472 -4.661 -29.576 1.00 88.00 144 TYR A O 1
ATOM 1119 N N . GLU A 1 145 ? 17.987 -3.036 -29.768 1.00 88.94 145 GLU A N 1
ATOM 1120 C CA . GLU A 1 145 ? 19.053 -3.855 -30.328 1.00 88.94 145 GLU A CA 1
ATOM 1121 C C . GLU A 1 145 ? 19.521 -4.924 -29.337 1.00 88.94 145 GLU A C 1
ATOM 1123 O O . GLU A 1 145 ? 19.696 -6.071 -29.728 1.00 88.94 145 GLU A O 1
ATOM 1128 N N . GLU A 1 146 ? 19.652 -4.563 -28.062 1.00 87.56 146 GLU A N 1
ATOM 1129 C CA . GLU A 1 146 ? 20.034 -5.485 -26.988 1.00 87.56 146 GLU A CA 1
ATOM 1130 C C . GLU A 1 146 ? 18.934 -6.516 -26.693 1.00 87.56 146 GLU A C 1
ATOM 1132 O O . GLU A 1 146 ? 19.225 -7.685 -26.453 1.00 87.56 146 GLU A O 1
ATOM 1137 N N . TYR A 1 147 ? 17.663 -6.114 -26.803 1.00 87.88 147 TYR A N 1
ATOM 1138 C CA . TYR A 1 147 ? 16.532 -7.046 -26.777 1.00 87.88 147 TYR A CA 1
ATOM 1139 C C . TYR A 1 147 ? 16.596 -8.052 -27.939 1.00 87.88 147 TYR A C 1
ATOM 1141 O O . TYR A 1 147 ? 16.384 -9.244 -27.735 1.00 87.88 147 TYR A O 1
ATOM 1149 N N . LEU A 1 148 ? 16.942 -7.609 -29.154 1.00 87.44 148 LEU A N 1
ATOM 1150 C CA . LEU A 1 148 ? 17.094 -8.511 -30.304 1.00 87.44 148 LEU A CA 1
ATOM 1151 C C . LEU A 1 148 ? 18.266 -9.480 -30.143 1.00 87.44 148 LEU A C 1
ATOM 1153 O O . LEU A 1 148 ? 18.179 -10.615 -30.610 1.00 87.44 148 LEU A O 1
ATOM 1157 N N . ASP A 1 149 ? 19.339 -9.051 -29.481 1.00 87.12 149 ASP A N 1
ATOM 1158 C CA . ASP A 1 149 ? 20.525 -9.878 -29.257 1.00 87.12 149 ASP A CA 1
ATOM 1159 C C . ASP A 1 149 ? 20.220 -11.122 -28.409 1.00 87.12 149 ASP A C 1
ATOM 1161 O O . ASP A 1 149 ? 20.875 -12.146 -28.593 1.00 87.12 149 ASP A O 1
ATOM 1165 N N . GLN A 1 150 ? 19.180 -11.095 -27.564 1.00 85.81 150 GLN A N 1
ATOM 1166 C CA . GLN A 1 150 ? 18.703 -12.277 -26.831 1.00 85.81 150 GLN A CA 1
ATOM 1167 C C . GLN A 1 150 ? 18.300 -13.429 -27.765 1.00 85.81 150 GLN A C 1
ATOM 1169 O O . GLN A 1 150 ? 18.428 -14.601 -27.408 1.00 85.81 150 GLN A O 1
ATOM 1174 N N . PHE A 1 151 ? 17.806 -13.103 -28.959 1.00 83.62 151 PHE A N 1
ATOM 1175 C CA . PHE A 1 151 ? 17.333 -14.080 -29.939 1.00 83.62 151 PHE A CA 1
ATOM 1176 C C . PHE A 1 151 ? 18.433 -14.525 -30.911 1.00 83.62 151 PHE A C 1
ATOM 1178 O O . PHE A 1 151 ? 18.176 -15.375 -31.762 1.00 83.62 151 PHE A O 1
ATOM 1185 N N . ILE A 1 152 ? 19.643 -13.963 -30.806 1.00 83.94 152 ILE A N 1
ATOM 1186 C CA . ILE A 1 152 ? 20.770 -14.272 -31.687 1.00 83.94 152 ILE A CA 1
ATOM 1187 C C . ILE A 1 152 ? 21.671 -15.303 -31.008 1.00 83.94 152 ILE A C 1
ATOM 1189 O O . ILE A 1 152 ? 22.256 -15.060 -29.954 1.00 83.94 152 ILE A O 1
ATOM 1193 N N . ASN A 1 153 ? 21.843 -16.459 -31.645 1.00 81.62 153 ASN A N 1
ATOM 1194 C CA . ASN A 1 153 ? 22.799 -17.460 -31.199 1.00 81.62 153 ASN A CA 1
ATOM 1195 C C . ASN A 1 153 ? 24.206 -17.135 -31.737 1.00 81.62 153 ASN A C 1
ATOM 1197 O O . ASN A 1 153 ? 24.380 -16.574 -32.821 1.00 81.62 153 ASN A O 1
ATOM 1201 N N . ILE A 1 154 ? 25.248 -17.569 -31.025 1.00 79.88 154 ILE A N 1
ATOM 1202 C CA . ILE A 1 154 ? 26.640 -17.445 -31.474 1.00 79.88 154 ILE A CA 1
ATOM 1203 C C . ILE A 1 154 ? 26.885 -18.119 -32.832 1.00 79.88 154 ILE A C 1
ATOM 1205 O O . ILE A 1 154 ? 27.729 -17.671 -33.610 1.00 79.88 154 ILE A O 1
ATOM 1209 N N . ASN A 1 155 ? 26.121 -19.167 -33.149 1.00 80.75 155 ASN A N 1
ATOM 1210 C CA . ASN A 1 155 ? 26.158 -19.805 -34.462 1.00 80.75 155 ASN A CA 1
ATOM 1211 C C . ASN A 1 155 ? 25.635 -18.875 -35.566 1.00 80.75 155 ASN A C 1
ATOM 1213 O O . ASN A 1 155 ? 26.261 -18.795 -36.622 1.00 80.75 155 ASN A O 1
ATOM 1217 N N . ASP A 1 156 ? 24.568 -18.113 -35.318 1.00 77.62 156 ASP A N 1
ATOM 1218 C CA . ASP A 1 156 ? 23.999 -17.172 -36.294 1.00 77.62 156 ASP A CA 1
ATOM 1219 C C . ASP A 1 156 ? 25.016 -16.085 -36.648 1.00 77.62 156 ASP A C 1
ATOM 1221 O O . ASP A 1 156 ? 25.230 -15.767 -37.820 1.00 77.62 156 ASP A O 1
ATOM 1225 N N . VAL A 1 157 ? 25.736 -15.586 -35.638 1.00 80.31 157 VAL A N 1
ATOM 1226 C CA . VAL A 1 157 ? 26.843 -14.639 -35.826 1.00 80.31 157 VAL A CA 1
ATOM 1227 C C . VAL A 1 157 ? 28.000 -15.289 -36.582 1.00 80.31 157 VAL A C 1
ATOM 1229 O O . VAL A 1 157 ? 28.610 -14.649 -37.434 1.00 80.31 157 VAL A O 1
ATOM 1232 N N . ARG A 1 158 ? 28.310 -16.566 -36.331 1.00 81.56 158 ARG A N 1
ATOM 1233 C CA . ARG A 1 158 ? 29.400 -17.276 -37.019 1.00 81.56 158 ARG A CA 1
ATOM 1234 C C . ARG A 1 158 ? 29.129 -17.470 -38.514 1.00 81.56 158 ARG A C 1
ATOM 1236 O O . ARG A 1 158 ? 30.068 -17.369 -39.309 1.00 81.56 158 ARG A O 1
ATOM 1243 N N . TYR A 1 159 ? 27.878 -17.731 -38.894 1.00 85.12 159 TYR A N 1
ATOM 1244 C CA . TYR A 1 159 ? 27.483 -17.923 -40.292 1.00 85.12 159 TYR A CA 1
ATOM 1245 C C . TYR A 1 159 ? 27.270 -16.597 -41.034 1.00 85.12 159 TYR A C 1
ATOM 1247 O O . TYR A 1 159 ? 27.752 -16.453 -42.155 1.00 85.12 159 TYR A O 1
ATOM 1255 N N . ILE A 1 160 ? 26.614 -15.613 -40.410 1.00 85.38 160 ILE A N 1
ATOM 1256 C CA . ILE A 1 160 ? 26.283 -14.321 -41.041 1.00 85.38 160 ILE A CA 1
ATOM 1257 C C . ILE A 1 160 ? 27.448 -13.317 -40.929 1.00 85.38 160 ILE A C 1
ATOM 1259 O O . ILE A 1 160 ? 27.580 -12.414 -41.753 1.00 85.38 160 ILE A O 1
ATOM 1263 N N . ARG A 1 161 ? 28.326 -13.481 -39.928 1.00 84.06 161 ARG A N 1
ATOM 1264 C CA . ARG A 1 161 ? 29.512 -12.649 -39.622 1.00 84.06 161 ARG A CA 1
ATOM 1265 C C . ARG A 1 161 ? 29.234 -11.161 -39.394 1.00 84.06 161 ARG A C 1
ATOM 1267 O O . ARG A 1 161 ? 30.172 -10.371 -39.317 1.00 84.06 161 ARG A O 1
ATOM 1274 N N . ASN A 1 162 ? 27.970 -10.765 -39.270 1.00 84.50 162 ASN A N 1
ATOM 1275 C CA . ASN A 1 162 ? 27.574 -9.380 -39.069 1.00 84.50 162 ASN A CA 1
ATOM 1276 C C . ASN A 1 162 ? 26.329 -9.295 -38.178 1.00 84.50 162 ASN A C 1
ATOM 1278 O O . ASN A 1 162 ? 25.239 -9.687 -38.587 1.00 84.50 162 ASN A O 1
ATOM 1282 N N . TRP A 1 163 ? 26.496 -8.710 -36.990 1.00 81.62 163 TRP A N 1
ATOM 1283 C CA . TRP A 1 163 ? 25.431 -8.521 -36.001 1.00 81.62 163 TRP A CA 1
ATOM 1284 C C . TRP A 1 163 ? 24.235 -7.731 -36.533 1.00 81.62 163 TRP A C 1
ATOM 1286 O O . TRP A 1 163 ? 23.093 -8.077 -36.247 1.00 81.62 163 TRP A O 1
ATOM 1296 N N . ASN A 1 164 ? 24.466 -6.699 -37.346 1.00 85.06 164 ASN A N 1
ATOM 1297 C CA . ASN A 1 164 ? 23.376 -5.882 -37.881 1.00 85.06 164 ASN A CA 1
ATOM 1298 C C . ASN A 1 164 ? 22.519 -6.673 -38.872 1.00 85.06 164 ASN A C 1
ATOM 1300 O O . ASN A 1 164 ? 21.297 -6.545 -38.866 1.00 85.06 164 ASN A O 1
ATOM 1304 N N . VAL A 1 165 ? 23.151 -7.527 -39.680 1.00 85.44 165 VAL A N 1
ATOM 1305 C CA . VAL A 1 165 ? 22.445 -8.410 -40.617 1.00 85.44 165 VAL A CA 1
ATOM 1306 C C . VAL A 1 165 ? 21.702 -9.507 -39.854 1.00 85.44 165 VAL A C 1
ATOM 1308 O O . VAL A 1 165 ? 20.554 -9.787 -40.178 1.00 85.44 165 VAL A O 1
ATOM 1311 N N . SER A 1 166 ? 22.293 -10.066 -38.792 1.00 85.44 166 SER A N 1
ATOM 1312 C CA . SER A 1 166 ? 21.615 -11.024 -37.907 1.00 85.44 166 SER A CA 1
ATOM 1313 C C . SER A 1 166 ? 20.377 -10.413 -37.235 1.00 85.44 166 SER A C 1
ATOM 1315 O O . SER A 1 166 ? 19.315 -11.026 -37.251 1.00 85.44 166 SER A O 1
ATOM 1317 N N . ARG A 1 167 ? 20.458 -9.176 -36.724 1.00 87.19 167 ARG A N 1
ATOM 1318 C CA . ARG A 1 167 ? 19.301 -8.461 -36.149 1.00 87.19 167 ARG A CA 1
ATOM 1319 C C . ARG A 1 167 ? 18.198 -8.217 -37.180 1.00 87.19 167 ARG A C 1
ATOM 1321 O O . ARG A 1 167 ? 17.031 -8.468 -36.891 1.00 87.19 167 ARG A O 1
ATOM 1328 N N . GLN A 1 168 ? 18.556 -7.762 -38.384 1.00 85.75 168 GLN A N 1
ATOM 1329 C CA . GLN A 1 168 ? 17.600 -7.589 -39.488 1.00 85.75 168 GLN A CA 1
ATOM 1330 C C . GLN A 1 168 ? 16.952 -8.916 -39.889 1.00 85.75 168 GLN A C 1
ATOM 1332 O O . GLN A 1 168 ? 15.755 -8.962 -40.179 1.00 85.75 168 GLN A O 1
ATOM 1337 N N . PHE A 1 169 ? 17.728 -10.000 -39.872 1.00 82.69 169 PHE A N 1
ATOM 1338 C CA . PHE A 1 169 ? 17.227 -11.338 -40.135 1.00 82.69 169 PHE A CA 1
ATOM 1339 C C . PHE A 1 169 ? 16.201 -11.759 -39.081 1.00 82.69 169 PHE A C 1
ATOM 1341 O O . PHE A 1 169 ? 15.113 -12.168 -39.462 1.00 82.69 169 PHE A O 1
ATOM 1348 N N . ILE A 1 170 ? 16.469 -11.573 -37.784 1.00 83.62 170 ILE A N 1
ATOM 1349 C CA . ILE A 1 170 ? 15.484 -11.848 -36.723 1.00 83.62 170 ILE A CA 1
ATOM 1350 C C . ILE A 1 170 ? 14.210 -11.016 -36.920 1.00 83.62 170 ILE A C 1
ATOM 1352 O O . ILE A 1 170 ? 13.119 -11.573 -36.917 1.00 83.62 170 ILE A O 1
ATOM 1356 N N . GLN A 1 171 ? 14.327 -9.715 -37.188 1.00 80.88 171 GLN A N 1
ATOM 1357 C CA . GLN A 1 171 ? 13.164 -8.845 -37.420 1.00 80.88 171 GLN A CA 1
ATOM 1358 C C . GLN A 1 171 ? 12.303 -9.276 -38.617 1.00 80.88 171 GLN A C 1
ATOM 1360 O O . GLN A 1 171 ? 11.084 -9.127 -38.583 1.00 80.88 171 GLN A O 1
ATOM 1365 N N . THR A 1 172 ? 12.934 -9.769 -39.687 1.00 77.94 172 THR A N 1
ATOM 1366 C CA . THR A 1 172 ? 12.256 -10.052 -40.965 1.00 77.94 172 THR A CA 1
ATOM 1367 C C . THR A 1 172 ? 11.790 -11.503 -41.065 1.00 77.94 172 THR A C 1
ATOM 1369 O O . THR A 1 172 ? 10.695 -11.774 -41.550 1.00 77.94 172 THR A O 1
ATOM 1372 N N . ALA A 1 173 ? 12.626 -12.443 -40.624 1.00 68.44 173 ALA A N 1
ATOM 1373 C CA . ALA A 1 173 ? 12.369 -13.876 -40.694 1.00 68.44 173 ALA A CA 1
ATOM 1374 C C . ALA A 1 173 ? 11.502 -14.352 -39.526 1.00 68.44 173 ALA A C 1
ATOM 1376 O O . ALA A 1 173 ? 10.658 -15.228 -39.719 1.00 68.44 173 ALA A O 1
ATOM 1377 N N . CYS A 1 174 ? 11.659 -13.753 -38.337 1.00 61.34 174 CYS A N 1
ATOM 1378 C CA . CYS A 1 174 ? 10.843 -14.077 -37.172 1.00 61.34 174 CYS A CA 1
ATOM 1379 C C . CYS A 1 174 ? 9.623 -13.166 -37.053 1.00 61.34 174 CYS A C 1
ATOM 1381 O O . CYS A 1 174 ? 9.480 -12.387 -36.116 1.00 61.34 174 CYS A O 1
ATOM 1383 N N . GLY A 1 175 ? 8.707 -13.292 -38.017 1.00 56.31 175 GLY A N 1
ATOM 1384 C CA . GLY A 1 175 ? 7.343 -12.794 -37.851 1.00 56.31 175 GLY A CA 1
ATOM 1385 C C . GLY A 1 175 ? 6.587 -13.547 -36.743 1.00 56.31 175 GLY A C 1
ATOM 1386 O O . GLY A 1 175 ? 7.107 -14.489 -36.142 1.00 56.31 175 GLY A O 1
ATOM 1387 N N . LYS A 1 176 ? 5.312 -13.185 -36.527 1.00 51.47 176 LYS A N 1
ATOM 1388 C CA . LYS A 1 176 ? 4.402 -13.712 -35.477 1.00 51.47 176 LYS A CA 1
ATOM 1389 C C . LYS A 1 176 ? 4.284 -15.250 -35.368 1.00 51.47 176 LYS A C 1
ATOM 1391 O O . LYS A 1 176 ? 3.609 -15.731 -34.464 1.00 51.47 176 LYS A O 1
ATOM 1396 N N . SER A 1 177 ? 4.885 -16.023 -36.271 1.00 51.88 177 SER A N 1
ATOM 1397 C CA . SER A 1 177 ? 4.671 -17.465 -36.414 1.00 51.88 177 SER A CA 1
ATOM 1398 C C . SER A 1 177 ? 5.805 -18.375 -35.925 1.00 51.88 177 SER A C 1
ATOM 1400 O O . SER A 1 177 ? 5.533 -19.562 -35.787 1.00 51.88 177 SER A O 1
ATOM 1402 N N . CYS A 1 178 ? 7.032 -17.901 -35.653 1.00 55.34 178 CYS A N 1
ATOM 1403 C CA . CYS A 1 178 ? 8.142 -18.823 -35.320 1.00 55.34 178 CYS A CA 1
ATOM 1404 C C . CYS A 1 178 ? 8.855 -18.612 -33.973 1.00 55.34 178 CYS A C 1
ATOM 1406 O O . CYS A 1 178 ? 9.440 -19.569 -33.482 1.00 55.34 178 CYS A O 1
ATOM 1408 N N . MET A 1 179 ? 8.789 -17.429 -33.349 1.00 54.66 179 MET A N 1
ATOM 1409 C CA . MET A 1 179 ? 9.442 -17.154 -32.048 1.00 54.66 179 MET A CA 1
ATOM 1410 C C . MET A 1 179 ? 8.487 -16.559 -30.995 1.00 54.66 179 MET A C 1
ATOM 1412 O O . MET A 1 179 ? 8.916 -16.002 -29.990 1.00 54.66 179 MET A O 1
ATOM 1416 N N . GLY A 1 180 ? 7.173 -16.677 -31.212 1.00 61.66 180 GLY A N 1
ATOM 1417 C CA . GLY A 1 180 ? 6.172 -15.929 -30.447 1.00 61.66 180 GLY A CA 1
ATOM 1418 C C . GLY A 1 180 ? 6.056 -14.472 -30.923 1.00 61.66 180 GLY A C 1
ATOM 1419 O O . GLY A 1 180 ? 6.606 -14.118 -31.971 1.00 61.66 180 GLY A O 1
ATOM 1420 N N . PRO A 1 181 ? 5.295 -13.617 -30.218 1.00 66.38 181 PRO A N 1
ATOM 1421 C CA . PRO A 1 181 ? 5.127 -12.221 -30.600 1.00 66.38 181 PRO A CA 1
ATOM 1422 C C . PRO A 1 181 ? 6.397 -11.422 -30.269 1.00 66.38 181 PRO A C 1
ATOM 1424 O O . PRO A 1 181 ? 6.499 -10.820 -29.204 1.00 66.38 181 PRO A O 1
ATOM 1427 N N . LEU A 1 182 ? 7.375 -11.421 -31.182 1.00 79.75 182 LEU A N 1
ATOM 1428 C CA . LEU A 1 182 ? 8.494 -10.479 -31.131 1.00 79.75 182 LEU A CA 1
ATOM 1429 C C . LEU A 1 182 ? 7.932 -9.054 -31.170 1.00 79.75 182 LEU A C 1
ATOM 1431 O O . LEU A 1 182 ? 7.165 -8.712 -32.075 1.00 79.75 182 LEU A O 1
ATOM 1435 N N . LEU A 1 183 ? 8.318 -8.229 -30.200 1.00 83.94 183 LEU A N 1
ATOM 1436 C CA . LEU A 1 183 ? 7.857 -6.849 -30.134 1.00 83.94 183 LEU A CA 1
ATOM 1437 C C . LEU A 1 183 ? 8.488 -6.032 -31.259 1.00 83.94 183 LEU A C 1
ATOM 1439 O O . LEU A 1 183 ? 9.703 -6.084 -31.488 1.00 83.94 183 LEU A O 1
ATOM 1443 N N . SER A 1 184 ? 7.677 -5.235 -31.950 1.00 85.62 184 SER A N 1
ATOM 1444 C CA . SER A 1 184 ? 8.206 -4.192 -32.827 1.00 85.62 184 SER A CA 1
ATOM 1445 C C . SER A 1 184 ? 8.962 -3.143 -32.007 1.00 85.62 184 SER A C 1
ATOM 1447 O O . SER A 1 184 ? 8.753 -3.000 -30.803 1.00 85.62 184 SER A O 1
ATOM 1449 N N . ARG A 1 185 ? 9.829 -2.350 -32.652 1.00 87.69 185 ARG A N 1
ATOM 1450 C CA . ARG A 1 185 ? 10.569 -1.276 -31.962 1.00 87.69 185 ARG A CA 1
ATOM 1451 C C . ARG A 1 185 ? 9.633 -0.299 -31.234 1.00 87.69 185 ARG A C 1
ATOM 1453 O O . ARG A 1 185 ? 9.973 0.162 -30.147 1.00 87.69 185 ARG A O 1
ATOM 1460 N N . SER A 1 186 ? 8.477 0.018 -31.824 1.00 87.44 186 SER A N 1
ATOM 1461 C CA . SER A 1 186 ? 7.468 0.887 -31.207 1.00 87.44 186 SER A CA 1
ATOM 1462 C C . SER A 1 186 ? 6.786 0.221 -30.017 1.00 87.44 186 SER A C 1
ATOM 1464 O O . SER A 1 186 ? 6.679 0.854 -28.972 1.00 87.44 186 SER A O 1
ATOM 1466 N N . GLU A 1 187 ? 6.383 -1.047 -30.145 1.00 87.06 187 GLU A N 1
ATOM 1467 C CA . GLU A 1 187 ? 5.751 -1.798 -29.050 1.00 87.06 187 GLU A CA 1
ATOM 1468 C C . GLU A 1 187 ? 6.727 -2.005 -27.889 1.00 87.06 187 GLU A C 1
ATOM 1470 O O . GLU A 1 187 ? 6.368 -1.749 -26.745 1.00 87.06 187 GLU A O 1
ATOM 1475 N N . PHE A 1 188 ? 7.989 -2.349 -28.175 1.00 87.50 188 PHE A N 1
ATOM 1476 C CA . PHE A 1 188 ? 9.051 -2.446 -27.172 1.00 87.50 188 PHE A CA 1
ATOM 1477 C C . PHE A 1 188 ? 9.219 -1.131 -26.411 1.00 87.50 188 PHE A C 1
ATOM 1479 O O . PHE A 1 188 ? 9.250 -1.129 -25.184 1.00 87.50 188 PHE A O 1
ATOM 1486 N N . ALA A 1 189 ? 9.300 -0.001 -27.120 1.00 86.50 189 ALA A N 1
ATOM 1487 C CA . ALA A 1 189 ? 9.431 1.302 -26.480 1.00 86.50 189 ALA A CA 1
ATOM 1488 C C . ALA A 1 189 ? 8.195 1.656 -25.638 1.00 86.50 189 ALA A C 1
ATOM 1490 O O . ALA A 1 189 ? 8.337 2.202 -24.546 1.00 86.50 189 ALA A O 1
ATOM 1491 N N . GLU A 1 190 ? 6.992 1.339 -26.118 1.00 86.06 190 GLU A N 1
ATOM 1492 C CA . GLU A 1 190 ? 5.740 1.599 -25.406 1.00 86.06 190 GLU A CA 1
ATOM 1493 C C . GLU A 1 190 ? 5.603 0.733 -24.148 1.00 86.06 190 GLU A C 1
ATOM 1495 O O . GLU A 1 190 ? 5.360 1.265 -23.064 1.00 86.06 190 GLU A O 1
ATOM 1500 N N . GLN A 1 191 ? 5.822 -0.579 -24.261 1.00 82.81 191 GLN A N 1
ATOM 1501 C CA . GLN A 1 191 ? 5.791 -1.505 -23.130 1.00 82.81 191 GLN A CA 1
ATOM 1502 C C . GLN A 1 191 ? 6.893 -1.197 -22.132 1.00 82.81 191 GLN A C 1
ATOM 1504 O O . GLN A 1 191 ? 6.607 -1.097 -20.944 1.00 82.81 191 GLN A O 1
ATOM 1509 N N . ARG A 1 192 ? 8.123 -0.943 -22.587 1.00 83.25 192 ARG A N 1
ATOM 1510 C CA . ARG A 1 192 ? 9.208 -0.540 -21.694 1.00 83.25 192 ARG A CA 1
ATOM 1511 C C . ARG A 1 192 ? 8.884 0.768 -20.983 1.00 83.25 192 ARG A C 1
ATOM 1513 O O . ARG A 1 192 ? 9.038 0.835 -19.775 1.00 83.25 192 ARG A O 1
ATOM 1520 N N . LYS A 1 193 ? 8.354 1.780 -21.673 1.00 79.12 193 LYS A N 1
ATOM 1521 C CA . LYS A 1 193 ? 7.932 3.040 -21.040 1.00 79.12 193 LYS A CA 1
ATOM 1522 C C . LYS A 1 193 ? 6.802 2.831 -20.030 1.00 79.12 193 LYS A C 1
ATOM 1524 O O . LYS A 1 193 ? 6.787 3.470 -18.980 1.00 79.12 193 LYS A O 1
ATOM 1529 N N . LYS A 1 194 ? 5.851 1.945 -20.329 1.00 75.19 194 LYS A N 1
ATOM 1530 C CA . LYS A 1 194 ? 4.762 1.570 -19.419 1.00 75.19 194 LYS A CA 1
ATOM 1531 C C . LYS A 1 194 ? 5.304 0.859 -18.178 1.00 75.19 194 LYS A C 1
ATOM 1533 O O . LYS A 1 194 ? 4.905 1.206 -17.071 1.00 75.19 194 LYS A O 1
ATOM 1538 N N . LEU A 1 195 ? 6.242 -0.069 -18.352 1.00 72.44 195 LEU A N 1
ATOM 1539 C CA . LEU A 1 195 ? 6.925 -0.768 -17.267 1.00 72.44 195 LEU A CA 1
ATOM 1540 C C . LEU A 1 195 ? 7.808 0.171 -16.452 1.00 72.44 195 LEU A C 1
ATOM 1542 O O . LEU A 1 195 ? 7.759 0.117 -15.235 1.00 72.44 195 LEU A O 1
ATOM 1546 N N . GLU A 1 196 ? 8.553 1.077 -17.083 1.00 68.12 196 GLU A N 1
ATOM 1547 C CA . GLU A 1 196 ? 9.352 2.105 -16.406 1.00 68.12 196 GLU A CA 1
ATOM 1548 C C . GLU A 1 196 ? 8.458 3.039 -15.591 1.00 68.12 196 GLU A C 1
ATOM 1550 O O . GLU A 1 196 ? 8.807 3.403 -14.474 1.00 68.12 196 GLU A O 1
ATOM 1555 N N . PHE A 1 197 ? 7.281 3.394 -16.109 1.00 62.50 197 PHE A N 1
ATOM 1556 C CA . PHE A 1 197 ? 6.294 4.174 -15.371 1.00 62.50 197 PHE A CA 1
ATOM 1557 C C . PHE A 1 197 ? 5.677 3.388 -14.205 1.00 62.50 197 PHE A C 1
ATOM 1559 O O . PHE A 1 197 ? 5.452 3.959 -13.142 1.00 62.50 197 PHE A O 1
ATOM 1566 N N . MET A 1 198 ? 5.408 2.093 -14.380 1.00 59.88 198 MET A N 1
ATOM 1567 C CA . MET A 1 198 ? 4.916 1.219 -13.309 1.00 59.88 198 MET A CA 1
ATOM 1568 C C . MET A 1 198 ? 5.978 0.960 -12.234 1.00 59.88 198 MET A C 1
ATOM 1570 O O . MET A 1 198 ? 5.659 0.943 -11.049 1.00 59.88 198 MET A O 1
ATOM 1574 N N . TRP A 1 199 ? 7.231 0.769 -12.643 1.00 56.28 199 TRP A N 1
ATOM 1575 C CA . TRP A 1 199 ? 8.381 0.510 -11.780 1.00 56.28 199 TRP A CA 1
ATOM 1576 C C . TRP A 1 199 ? 8.844 1.774 -11.059 1.00 56.28 199 TRP A C 1
ATOM 1578 O O . TRP A 1 199 ? 9.228 1.742 -9.891 1.00 56.28 199 TRP A O 1
ATOM 1588 N N . ASN A 1 200 ? 8.773 2.910 -11.748 1.00 57.19 200 ASN A N 1
ATOM 1589 C CA . ASN A 1 200 ? 9.158 4.213 -11.241 1.00 57.19 200 ASN A CA 1
ATOM 1590 C C . ASN A 1 200 ? 7.979 5.194 -11.370 1.00 57.19 200 ASN A C 1
ATOM 1592 O O . ASN A 1 200 ? 8.028 6.130 -12.179 1.00 57.19 200 ASN A O 1
ATOM 1596 N N . PRO A 1 201 ? 6.892 4.991 -10.597 1.00 52.09 201 PRO A N 1
ATOM 1597 C CA . PRO A 1 201 ? 5.714 5.838 -10.663 1.00 52.09 201 PRO A CA 1
ATOM 1598 C C . PRO A 1 201 ? 6.070 7.214 -10.111 1.00 52.09 201 PRO A C 1
ATOM 1600 O O . PRO A 1 201 ? 5.963 7.473 -8.921 1.00 52.09 201 PRO A O 1
ATOM 1603 N N . ARG A 1 202 ? 6.494 8.102 -11.015 1.00 48.97 202 ARG A N 1
ATOM 1604 C CA . ARG A 1 202 ? 6.695 9.539 -10.807 1.00 48.97 202 ARG A CA 1
ATOM 1605 C C . ARG A 1 202 ? 7.615 9.887 -9.628 1.00 48.97 202 ARG A C 1
ATOM 1607 O O . ARG A 1 202 ? 7.172 10.118 -8.513 1.00 48.97 202 ARG A O 1
ATOM 1614 N N . GLY A 1 203 ? 8.890 10.084 -9.957 1.00 46.41 203 GLY A N 1
ATOM 1615 C CA . GLY A 1 203 ? 9.697 11.184 -9.423 1.00 46.41 203 GLY A CA 1
ATOM 1616 C C . GLY A 1 203 ? 9.761 11.305 -7.901 1.00 46.41 203 GLY A C 1
ATOM 1617 O O . GLY A 1 203 ? 9.177 12.210 -7.315 1.00 46.41 203 GLY A O 1
ATOM 1618 N N . THR A 1 204 ? 10.627 10.502 -7.295 1.00 46.50 204 THR A N 1
ATOM 1619 C CA . THR A 1 204 ? 11.150 10.596 -5.918 1.00 46.50 204 THR A CA 1
ATOM 1620 C C . THR A 1 204 ? 11.780 11.966 -5.555 1.00 46.50 204 THR A C 1
ATOM 1622 O O . THR A 1 204 ? 12.327 12.127 -4.473 1.00 46.50 204 THR A O 1
ATOM 1625 N N . GLY A 1 205 ? 11.736 12.977 -6.431 1.00 44.41 205 GLY A N 1
ATOM 1626 C CA . GLY A 1 205 ? 12.427 14.261 -6.256 1.00 44.41 205 GLY A CA 1
ATOM 1627 C C . GLY A 1 205 ? 11.622 15.382 -5.587 1.00 44.41 205 GLY A C 1
ATOM 1628 O O . GLY A 1 205 ? 12.192 16.441 -5.347 1.00 44.41 205 GLY A O 1
ATOM 1629 N N . GLY A 1 206 ? 10.325 15.195 -5.302 1.00 52.78 206 GLY A N 1
ATOM 1630 C CA . GLY A 1 206 ? 9.469 16.280 -4.787 1.00 52.78 206 GLY A CA 1
ATOM 1631 C C . GLY A 1 206 ? 8.348 15.880 -3.825 1.00 52.78 206 GLY A C 1
ATOM 1632 O O . GLY A 1 206 ? 7.520 16.726 -3.490 1.00 52.78 206 GLY A O 1
ATOM 1633 N N . SER A 1 207 ? 8.282 14.620 -3.386 1.00 63.00 207 SER A N 1
ATOM 1634 C CA . SER A 1 207 ? 7.249 14.186 -2.439 1.00 63.00 207 SER A CA 1
ATOM 1635 C C . SER A 1 207 ? 7.452 14.861 -1.085 1.00 63.00 207 SER A C 1
ATOM 1637 O O . SER A 1 207 ? 8.526 14.772 -0.490 1.00 63.00 207 SER A O 1
ATOM 1639 N N . THR A 1 208 ? 6.414 15.538 -0.596 1.00 73.38 208 THR A N 1
ATOM 1640 C CA . THR A 1 208 ? 6.430 16.132 0.744 1.00 73.38 208 THR A CA 1
ATOM 1641 C C . THR A 1 208 ? 6.464 15.007 1.773 1.00 73.38 208 THR A C 1
ATOM 1643 O O . THR A 1 208 ? 5.584 14.152 1.764 1.00 73.38 208 THR A O 1
ATOM 1646 N N . LEU A 1 209 ? 7.475 15.000 2.645 1.00 85.44 209 LEU A N 1
ATOM 1647 C CA . LEU A 1 209 ? 7.533 14.089 3.789 1.00 85.44 209 LEU A CA 1
ATOM 1648 C C . LEU A 1 209 ? 6.669 14.664 4.913 1.00 85.44 209 LEU A C 1
ATOM 1650 O O . LEU A 1 209 ? 7.030 15.671 5.527 1.00 85.44 209 LEU A O 1
ATOM 1654 N N . TYR A 1 210 ? 5.523 14.048 5.174 1.00 87.25 210 TYR A N 1
ATOM 1655 C CA . TYR A 1 210 ? 4.592 14.489 6.209 1.00 87.25 210 TYR A CA 1
ATOM 1656 C C . TYR A 1 210 ? 5.038 14.039 7.603 1.00 87.25 210 TYR A C 1
ATOM 1658 O O . TYR A 1 210 ? 4.897 14.782 8.575 1.00 87.25 210 TYR A O 1
ATOM 1666 N N . GLY A 1 211 ? 5.611 12.839 7.701 1.00 86.88 211 GLY A N 1
ATOM 1667 C CA . GLY A 1 211 ? 6.069 12.233 8.947 1.00 86.88 211 GLY A CA 1
ATOM 1668 C C . GLY A 1 211 ? 7.385 12.811 9.470 1.00 86.88 211 GLY A C 1
ATOM 1669 O O . GLY A 1 211 ? 7.658 12.697 10.663 1.00 86.88 211 GLY A O 1
ATOM 1670 N N . ALA A 1 212 ? 8.179 13.488 8.631 1.00 86.12 212 ALA A N 1
ATOM 1671 C CA . ALA A 1 212 ? 9.488 14.037 9.012 1.00 86.12 212 ALA A CA 1
ATOM 1672 C C . ALA A 1 212 ? 9.439 14.995 10.220 1.00 86.12 212 ALA A C 1
ATOM 1674 O O . ALA A 1 212 ? 10.399 15.079 10.983 1.00 86.12 212 ALA A O 1
ATOM 1675 N N . ASN A 1 213 ? 8.316 15.695 10.413 1.00 83.00 213 ASN A N 1
ATOM 1676 C CA . ASN A 1 213 ? 8.114 16.639 11.516 1.00 83.00 213 ASN A CA 1
ATOM 1677 C C . ASN A 1 213 ? 7.192 16.100 12.621 1.00 83.00 213 ASN A C 1
ATOM 1679 O O . ASN A 1 213 ? 6.788 16.861 13.505 1.00 83.00 213 ASN A O 1
ATOM 1683 N N . TYR A 1 214 ? 6.831 14.815 12.583 1.00 91.88 214 TYR A N 1
ATOM 1684 C CA . TYR A 1 214 ? 5.945 14.232 13.581 1.00 91.88 214 TYR A CA 1
ATOM 1685 C C . TYR A 1 214 ? 6.642 14.144 14.947 1.00 91.88 214 TYR A C 1
ATOM 1687 O O . TYR A 1 214 ? 7.688 13.518 15.095 1.00 91.88 214 TYR A O 1
ATOM 1695 N N . LYS A 1 215 ? 6.045 14.786 15.958 1.00 90.69 215 LYS A N 1
ATOM 1696 C CA . LYS A 1 215 ? 6.537 14.831 17.352 1.00 90.69 215 LYS A CA 1
ATOM 1697 C C . LYS A 1 215 ? 5.558 14.213 18.354 1.00 90.69 215 LYS A C 1
ATOM 1699 O O . LYS A 1 215 ? 5.725 14.390 19.557 1.00 90.69 215 LYS A O 1
ATOM 1704 N N . GLY A 1 216 ? 4.499 13.566 17.870 1.00 91.56 216 GLY A N 1
ATOM 1705 C CA . GLY A 1 216 ? 3.518 12.926 18.739 1.00 91.56 216 GLY A CA 1
ATOM 1706 C C . GLY A 1 216 ? 4.044 11.625 19.347 1.00 91.56 216 GLY A C 1
ATOM 1707 O O . GLY A 1 216 ? 5.067 11.085 18.922 1.00 91.56 216 GLY A O 1
ATOM 1708 N N . ASP A 1 217 ? 3.333 11.128 20.358 1.00 93.81 217 ASP A N 1
ATOM 1709 C CA . ASP A 1 217 ? 3.758 9.952 21.121 1.00 93.81 217 ASP A CA 1
ATOM 1710 C C . ASP A 1 217 ? 3.148 8.628 20.627 1.00 93.81 217 ASP A C 1
ATOM 1712 O O . ASP A 1 217 ? 3.564 7.553 21.052 1.00 93.81 217 ASP A O 1
ATOM 1716 N N . ASP A 1 218 ? 2.199 8.679 19.690 1.00 96.25 218 ASP A N 1
ATOM 1717 C CA . ASP A 1 218 ? 1.519 7.481 19.203 1.00 96.25 218 ASP A CA 1
ATOM 1718 C C . ASP A 1 218 ? 2.467 6.563 18.419 1.00 96.25 218 ASP A C 1
ATOM 1720 O O . ASP A 1 218 ? 3.098 6.979 17.443 1.00 96.25 218 ASP A O 1
ATOM 1724 N N . GLU A 1 219 ? 2.554 5.299 18.838 1.00 96.62 219 GLU A N 1
ATOM 1725 C CA . GLU A 1 219 ? 3.510 4.349 18.270 1.00 96.62 219 GLU A CA 1
ATOM 1726 C C . GLU A 1 219 ? 3.203 4.036 16.803 1.00 96.62 219 GLU A C 1
ATOM 1728 O O . GLU A 1 219 ? 4.106 4.031 15.975 1.00 96.62 219 GLU A O 1
ATOM 1733 N N . VAL A 1 220 ? 1.933 3.857 16.431 1.00 97.25 220 VAL A N 1
ATOM 1734 C CA . VAL A 1 220 ? 1.561 3.558 15.039 1.00 97.25 220 VAL A CA 1
ATOM 1735 C C . VAL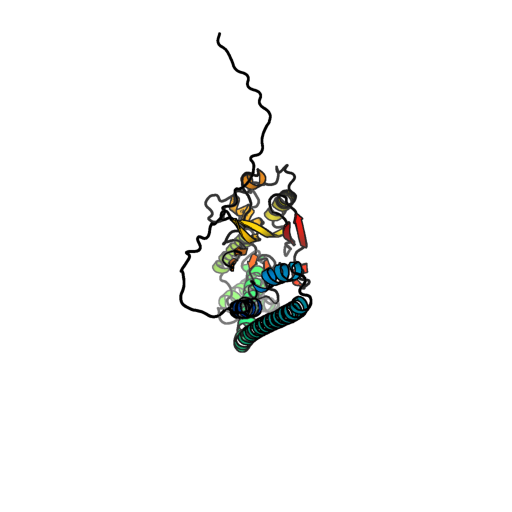 A 1 220 ? 1.915 4.728 14.118 1.00 97.25 220 VAL A C 1
ATOM 1737 O O . VAL A 1 220 ? 2.495 4.511 13.052 1.00 97.25 220 VAL A O 1
ATOM 1740 N N . LEU A 1 221 ? 1.653 5.970 14.537 1.00 96.88 221 LEU A N 1
ATOM 1741 C CA . LEU A 1 221 ? 2.056 7.155 13.773 1.00 96.88 221 LEU A CA 1
ATOM 1742 C C . LEU A 1 221 ? 3.585 7.293 13.667 1.00 96.88 221 LEU A C 1
ATOM 1744 O O . LEU A 1 221 ? 4.087 7.609 12.586 1.00 96.88 221 LEU A O 1
ATOM 1748 N N . LYS A 1 222 ? 4.347 6.988 14.730 1.00 96.62 222 LYS A N 1
ATOM 1749 C CA . LYS A 1 222 ? 5.822 6.913 14.656 1.00 96.62 222 LYS A CA 1
ATOM 1750 C C . LYS A 1 222 ? 6.271 5.878 13.622 1.00 96.62 222 LYS A C 1
ATOM 1752 O O . LYS A 1 222 ? 7.168 6.153 12.826 1.00 96.62 222 LYS A O 1
ATOM 1757 N N . GLN A 1 223 ? 5.633 4.710 13.594 1.00 97.19 223 GLN A N 1
ATOM 1758 C CA . GLN A 1 223 ? 5.959 3.633 12.658 1.00 97.19 223 GLN A CA 1
ATOM 1759 C C . GLN A 1 223 ? 5.614 3.985 11.201 1.00 97.19 223 GLN A C 1
ATOM 1761 O O . GLN A 1 223 ? 6.364 3.589 10.302 1.00 97.19 223 GLN A O 1
ATOM 1766 N N . PHE A 1 224 ? 4.553 4.762 10.949 1.00 96.75 224 PHE A N 1
ATOM 1767 C CA . PHE A 1 224 ? 4.295 5.347 9.626 1.00 96.75 224 PHE A CA 1
ATOM 1768 C C . PHE A 1 224 ? 5.396 6.338 9.227 1.00 96.75 224 PHE A C 1
ATOM 1770 O O . PHE A 1 224 ? 5.981 6.199 8.150 1.00 96.75 224 PHE A O 1
ATOM 1777 N N . ALA A 1 225 ? 5.747 7.272 10.116 1.00 95.62 225 ALA A N 1
ATOM 1778 C CA . ALA A 1 225 ? 6.752 8.299 9.845 1.00 95.62 225 ALA A CA 1
ATOM 1779 C C . ALA A 1 225 ? 8.140 7.699 9.549 1.00 95.62 225 ALA A C 1
ATOM 1781 O O . ALA A 1 225 ? 8.815 8.109 8.608 1.00 95.62 225 ALA A O 1
ATOM 1782 N N . GLN A 1 226 ? 8.552 6.671 10.298 1.00 95.06 226 GLN A N 1
ATOM 1783 C CA . GLN A 1 226 ? 9.838 5.987 10.101 1.00 95.06 226 GLN A CA 1
ATOM 1784 C C . GLN A 1 226 ? 9.944 5.250 8.754 1.00 95.06 226 GLN A C 1
ATOM 1786 O O . GLN A 1 226 ? 11.052 5.038 8.249 1.00 95.06 226 GLN A O 1
ATOM 1791 N N . ARG A 1 227 ? 8.812 4.825 8.181 1.00 95.62 227 ARG A N 1
ATOM 1792 C CA . ARG A 1 227 ? 8.762 4.090 6.906 1.00 95.62 227 ARG A CA 1
ATOM 1793 C C . ARG A 1 227 ? 8.650 5.006 5.700 1.00 95.62 227 ARG A C 1
ATOM 1795 O O . ARG A 1 227 ? 9.122 4.620 4.637 1.00 95.62 227 ARG A O 1
ATOM 1802 N N . GLU A 1 228 ? 8.089 6.201 5.860 1.00 93.31 228 GLU A N 1
ATOM 1803 C CA . GLU A 1 228 ? 7.770 7.134 4.772 1.00 93.31 228 GLU A CA 1
ATOM 1804 C C . GLU A 1 228 ? 8.925 7.318 3.774 1.00 93.31 228 GLU A C 1
ATOM 1806 O O . GLU A 1 228 ? 8.762 7.067 2.580 1.00 93.31 228 GLU A O 1
ATOM 1811 N N . LEU A 1 229 ? 10.126 7.654 4.258 1.00 90.56 229 LEU A N 1
ATOM 1812 C CA . LEU A 1 229 ? 11.289 7.848 3.388 1.00 90.56 229 LEU A CA 1
ATOM 1813 C C . LEU A 1 229 ? 11.704 6.556 2.660 1.00 90.56 229 LEU A C 1
ATOM 1815 O O . LEU A 1 229 ? 12.078 6.590 1.488 1.00 90.56 229 LEU A O 1
ATOM 1819 N N . LYS A 1 230 ? 11.632 5.403 3.336 1.00 92.31 230 LYS A N 1
ATOM 1820 C CA . LYS A 1 230 ? 11.998 4.099 2.756 1.00 92.31 230 LYS A CA 1
ATOM 1821 C C . LYS A 1 230 ? 10.992 3.647 1.695 1.00 92.31 230 LYS A C 1
ATOM 1823 O O . LYS A 1 230 ? 11.398 3.061 0.692 1.00 92.31 230 LYS A O 1
ATOM 1828 N N . LEU A 1 231 ? 9.710 3.938 1.911 1.00 92.62 231 LEU A N 1
ATOM 1829 C CA . LEU A 1 231 ? 8.617 3.673 0.976 1.00 92.62 231 LEU A CA 1
ATOM 1830 C C . LEU A 1 231 ? 8.774 4.516 -0.292 1.00 92.62 231 LEU A C 1
ATOM 1832 O O . LEU A 1 231 ? 8.788 3.974 -1.394 1.00 92.62 231 LEU A O 1
ATOM 1836 N N . ILE A 1 232 ? 9.001 5.825 -0.135 1.00 86.81 232 ILE A N 1
ATOM 1837 C CA . ILE A 1 232 ? 9.222 6.756 -1.253 1.00 86.81 232 ILE A CA 1
ATOM 1838 C C . ILE A 1 232 ? 10.455 6.358 -2.075 1.00 86.81 232 ILE A C 1
ATOM 1840 O O . ILE A 1 232 ? 10.420 6.380 -3.304 1.00 86.81 232 ILE A O 1
ATOM 1844 N N . ASN A 1 233 ? 11.526 5.917 -1.411 1.00 86.44 233 ASN A N 1
ATOM 1845 C CA . ASN A 1 233 ? 12.743 5.431 -2.068 1.00 86.44 233 ASN A CA 1
ATOM 1846 C C . ASN A 1 233 ? 12.621 4.007 -2.645 1.00 86.44 233 ASN A C 1
ATOM 1848 O O . ASN A 1 233 ? 13.613 3.479 -3.166 1.00 86.44 233 ASN A O 1
ATOM 1852 N N . LYS A 1 234 ? 11.445 3.372 -2.529 1.00 87.62 234 LYS A N 1
ATOM 1853 C CA . LYS A 1 234 ? 11.174 1.995 -2.969 1.00 87.62 234 LYS A CA 1
ATOM 1854 C C . LYS A 1 234 ? 12.210 0.999 -2.427 1.00 87.62 234 LYS A C 1
ATOM 1856 O O . LYS A 1 234 ? 12.697 0.128 -3.142 1.00 87.62 234 LYS A O 1
ATOM 1861 N N . GLN A 1 235 ? 12.592 1.165 -1.160 1.00 90.38 235 GLN A N 1
ATOM 1862 C CA . GLN A 1 235 ? 13.443 0.215 -0.429 1.00 90.38 235 GLN A CA 1
ATOM 1863 C C . GLN A 1 235 ? 12.604 -0.871 0.248 1.00 90.38 235 GLN A C 1
ATOM 1865 O O . GLN A 1 235 ? 13.033 -2.016 0.379 1.00 90.38 235 GLN A O 1
ATOM 1870 N N . ILE A 1 236 ? 11.404 -0.496 0.682 1.00 94.81 236 ILE A N 1
ATOM 1871 C CA . ILE A 1 236 ? 10.412 -1.391 1.265 1.00 94.81 236 ILE A CA 1
ATOM 1872 C C . ILE A 1 236 ? 9.056 -1.120 0.615 1.00 94.81 236 ILE A C 1
ATOM 1874 O O . ILE A 1 236 ? 8.794 0.001 0.179 1.00 94.81 236 ILE A O 1
ATOM 1878 N N . ALA A 1 237 ? 8.199 -2.131 0.596 1.00 95.50 237 ALA A N 1
ATOM 1879 C CA . ALA A 1 237 ? 6.770 -1.999 0.367 1.00 95.50 237 ALA A CA 1
ATOM 1880 C C . ALA A 1 237 ? 6.054 -2.481 1.631 1.00 95.50 237 ALA A C 1
ATOM 1882 O O . ALA A 1 237 ? 6.325 -3.582 2.111 1.00 95.50 237 ALA A O 1
ATOM 1883 N N . THR A 1 238 ? 5.163 -1.664 2.186 1.00 97.62 238 THR A N 1
ATOM 1884 C CA . THR A 1 238 ? 4.498 -1.973 3.456 1.00 97.62 238 THR A CA 1
ATOM 1885 C C . THR A 1 238 ? 2.996 -2.073 3.260 1.00 97.62 238 THR A C 1
ATOM 1887 O O . THR A 1 238 ? 2.358 -1.120 2.812 1.00 97.62 238 THR A O 1
ATOM 1890 N N . ILE A 1 239 ? 2.433 -3.210 3.665 1.00 97.38 239 ILE A N 1
ATOM 1891 C CA . ILE A 1 239 ? 0.988 -3.395 3.805 1.00 97.38 239 ILE A CA 1
ATOM 1892 C C . ILE A 1 239 ? 0.628 -3.195 5.278 1.00 97.38 239 ILE A C 1
ATOM 1894 O O . ILE A 1 239 ? 1.307 -3.723 6.161 1.00 97.38 239 ILE A O 1
ATOM 1898 N N . VAL A 1 240 ? -0.443 -2.455 5.551 1.00 97.50 240 VAL A N 1
ATOM 1899 C CA . VAL A 1 240 ? -0.926 -2.191 6.912 1.00 97.50 240 VAL A CA 1
ATOM 1900 C C . VAL A 1 240 ? -2.312 -2.788 7.076 1.00 97.50 240 VAL A C 1
ATOM 1902 O O . VAL A 1 240 ? -3.221 -2.443 6.329 1.00 97.50 240 VAL A O 1
ATOM 1905 N N . PHE A 1 241 ? -2.481 -3.664 8.060 1.00 96.69 241 PHE A N 1
ATOM 1906 C CA . PHE A 1 241 ? -3.792 -4.098 8.522 1.00 96.69 241 PHE A CA 1
ATOM 1907 C C . PHE A 1 241 ? -4.221 -3.266 9.720 1.00 96.69 241 PHE A C 1
ATOM 1909 O O . PHE A 1 241 ? -3.459 -3.118 10.680 1.00 96.69 241 PHE A O 1
ATOM 1916 N N . MET A 1 242 ? -5.456 -2.783 9.692 1.00 96.31 242 MET A N 1
ATOM 1917 C CA . MET A 1 242 ? -6.053 -2.108 10.836 1.00 96.31 242 MET A CA 1
ATOM 1918 C C . MET A 1 242 ? -7.563 -2.310 10.881 1.00 96.31 242 MET A C 1
ATOM 1920 O O . MET A 1 242 ? -8.216 -2.516 9.854 1.00 96.31 242 MET A O 1
ATOM 1924 N N . ILE A 1 243 ? -8.108 -2.211 12.091 1.00 96.12 243 ILE A N 1
ATOM 1925 C CA . ILE A 1 243 ? -9.543 -2.195 12.363 1.00 96.12 243 ILE A CA 1
ATOM 1926 C C . ILE A 1 243 ? -9.867 -0.823 12.940 1.00 96.12 243 ILE A C 1
ATOM 1928 O O . ILE A 1 243 ? -9.218 -0.362 13.874 1.00 96.12 243 ILE A O 1
ATOM 1932 N N . THR A 1 244 ? -10.858 -0.146 12.376 1.00 95.25 244 THR A N 1
ATOM 1933 C CA . THR A 1 244 ? -11.292 1.172 12.846 1.00 95.25 244 THR A CA 1
ATOM 1934 C C . THR A 1 244 ? -12.806 1.229 12.912 1.00 95.25 244 THR A C 1
ATOM 1936 O O . THR A 1 244 ? -13.501 0.412 12.313 1.00 95.25 244 THR A O 1
ATOM 1939 N N . ARG A 1 245 ? -13.332 2.219 13.628 1.00 92.75 245 ARG A N 1
ATOM 1940 C CA . ARG A 1 245 ? -14.770 2.456 13.697 1.00 92.75 245 ARG A CA 1
ATOM 1941 C C . ARG A 1 245 ? -15.169 3.472 12.635 1.00 92.75 245 ARG A C 1
ATOM 1943 O O . ARG A 1 245 ? -14.650 4.587 12.608 1.00 92.75 245 ARG A O 1
ATOM 1950 N N . SER A 1 246 ? -16.090 3.084 11.763 1.00 88.88 246 SER A N 1
ATOM 1951 C CA . SER A 1 246 ? -16.669 3.961 10.747 1.00 88.88 246 SER A CA 1
ATOM 1952 C C . SER A 1 246 ? -17.442 5.121 11.381 1.00 88.88 246 SER A C 1
ATOM 1954 O O . SER A 1 246 ? -17.869 5.057 12.535 1.00 88.88 246 SER A O 1
ATOM 1956 N N . HIS A 1 247 ? -17.722 6.161 10.592 1.00 83.94 247 HIS A N 1
ATOM 1957 C CA . HIS A 1 247 ? -18.567 7.286 11.018 1.00 83.94 247 HIS A CA 1
ATOM 1958 C C . HIS A 1 247 ? -19.981 6.868 11.453 1.00 83.94 247 HIS A C 1
ATOM 1960 O O . HIS A 1 247 ? -20.616 7.578 12.225 1.00 83.94 247 HIS A O 1
ATOM 1966 N N . LYS A 1 248 ? -20.468 5.712 10.981 1.00 87.12 248 LYS A N 1
ATOM 1967 C CA . LYS A 1 248 ? -21.763 5.135 11.375 1.00 87.12 248 LYS A CA 1
ATOM 1968 C C . LYS A 1 248 ? -21.698 4.363 12.698 1.00 87.12 248 LYS A C 1
ATOM 1970 O O . LYS A 1 248 ? -22.719 3.872 13.159 1.00 87.12 248 LYS A O 1
ATOM 1975 N N . GLY A 1 249 ? -20.513 4.235 13.293 1.00 90.25 249 GLY A N 1
ATOM 1976 C CA . GLY A 1 249 ? -20.307 3.496 14.532 1.00 90.25 249 GLY A CA 1
ATOM 1977 C C . GLY A 1 249 ? -20.124 1.989 14.349 1.00 90.25 249 GLY A C 1
ATOM 1978 O O . GLY A 1 249 ? -20.127 1.283 15.345 1.00 90.25 249 GLY A O 1
ATOM 1979 N N . PHE A 1 250 ? -19.956 1.485 13.126 1.00 93.94 250 PHE A N 1
ATOM 1980 C CA . PHE A 1 250 ? -19.652 0.070 12.879 1.00 93.94 250 PHE A CA 1
ATOM 1981 C C . PHE A 1 250 ? -18.176 -0.140 12.595 1.00 93.94 250 PHE A C 1
ATOM 1983 O O . PHE A 1 250 ? -17.538 0.741 12.012 1.00 93.94 250 PHE A O 1
ATOM 1990 N N . ASP A 1 251 ? -17.654 -1.298 12.974 1.00 96.00 251 ASP A N 1
ATOM 1991 C CA . ASP A 1 251 ? -16.256 -1.621 12.740 1.00 96.00 251 ASP A CA 1
ATOM 1992 C C . ASP A 1 251 ? -16.018 -1.941 11.261 1.00 96.00 251 ASP A C 1
ATOM 1994 O O . ASP A 1 251 ? -16.850 -2.527 10.566 1.00 96.00 251 ASP A O 1
ATOM 1998 N N . ILE A 1 252 ? -14.872 -1.492 10.771 1.00 96.94 252 ILE A N 1
ATOM 1999 C CA . ILE A 1 252 ? -14.389 -1.684 9.411 1.00 96.94 252 ILE A CA 1
ATOM 2000 C C . ILE A 1 252 ? -12.920 -2.068 9.490 1.00 96.94 252 ILE A C 1
ATOM 2002 O O . ILE A 1 252 ? -12.139 -1.456 10.221 1.00 96.94 252 ILE A O 1
ATOM 2006 N N . SER A 1 253 ? -12.535 -3.088 8.740 1.00 96.06 253 SER A N 1
ATOM 2007 C CA . SER A 1 253 ? -11.151 -3.547 8.679 1.00 96.06 253 SER A CA 1
ATOM 2008 C C . SER A 1 253 ? -10.656 -3.559 7.250 1.00 96.06 253 SER A C 1
ATOM 2010 O O . SER A 1 253 ? -11.437 -3.722 6.315 1.00 96.06 253 SER A O 1
ATOM 2012 N N . GLY A 1 254 ? -9.353 -3.418 7.068 1.00 95.38 254 GLY A N 1
ATOM 2013 C CA . GLY A 1 254 ? -8.784 -3.494 5.736 1.00 95.38 254 GLY A CA 1
ATOM 2014 C C . GLY A 1 254 ? -7.275 -3.573 5.741 1.00 95.38 254 GLY A C 1
ATOM 2015 O O . GLY A 1 254 ? -6.618 -3.337 6.756 1.00 95.38 254 GLY A O 1
ATOM 2016 N N . TYR A 1 255 ? -6.764 -3.916 4.567 1.00 96.50 255 TYR A N 1
ATOM 2017 C CA . TYR A 1 255 ? -5.344 -3.921 4.257 1.00 96.50 255 TYR A CA 1
ATOM 2018 C C . TYR A 1 255 ? -5.075 -2.731 3.339 1.00 96.50 255 TYR A C 1
ATOM 2020 O O . TYR A 1 255 ? -5.734 -2.593 2.311 1.00 96.50 255 TYR A O 1
ATOM 2028 N N . ILE A 1 256 ? -4.129 -1.879 3.717 1.00 97.31 256 ILE A N 1
ATOM 2029 C CA . ILE A 1 256 ? -3.805 -0.626 3.034 1.00 97.31 256 ILE A CA 1
ATOM 2030 C C . ILE A 1 256 ? -2.385 -0.729 2.480 1.00 97.31 256 ILE A C 1
ATOM 2032 O O . ILE A 1 256 ? -1.463 -1.105 3.206 1.00 97.31 256 ILE A O 1
ATOM 2036 N N . ASP A 1 257 ? -2.199 -0.369 1.211 1.00 96.94 257 ASP A N 1
ATOM 2037 C CA . ASP A 1 257 ? -0.874 -0.087 0.658 1.00 96.94 257 ASP A CA 1
ATOM 2038 C C . ASP A 1 257 ? -0.415 1.285 1.169 1.00 96.94 257 ASP A C 1
ATOM 2040 O O . ASP A 1 257 ? -0.929 2.330 0.756 1.00 96.94 257 ASP A O 1
ATOM 2044 N N . LEU A 1 258 ? 0.530 1.282 2.112 1.00 96.38 258 LEU A N 1
ATOM 2045 C CA . LEU A 1 258 ? 0.943 2.503 2.798 1.00 96.38 258 LEU A CA 1
ATOM 2046 C C . LEU A 1 258 ? 1.617 3.497 1.847 1.00 96.38 258 LEU A C 1
ATOM 2048 O O . LEU A 1 258 ? 1.415 4.704 1.970 1.00 96.38 258 LEU A O 1
ATOM 2052 N N . GLU A 1 259 ? 2.402 3.008 0.888 1.00 93.50 259 GLU A N 1
ATOM 2053 C CA . GLU A 1 259 ? 3.112 3.884 -0.039 1.00 93.50 259 GLU A CA 1
ATOM 2054 C C . GLU A 1 259 ? 2.164 4.494 -1.072 1.00 93.50 259 GLU A C 1
ATOM 2056 O O . GLU A 1 259 ? 2.270 5.691 -1.341 1.00 93.50 259 GLU A O 1
ATOM 2061 N N . GLN A 1 260 ? 1.203 3.727 -1.601 1.00 91.38 260 GLN A N 1
ATOM 2062 C CA . GLN A 1 260 ? 0.170 4.287 -2.479 1.00 91.38 260 GLN A CA 1
ATOM 2063 C C . GLN A 1 260 ? -0.653 5.358 -1.752 1.00 91.38 260 GLN A C 1
ATOM 2065 O O . GLN A 1 260 ? -0.818 6.457 -2.279 1.00 91.38 260 GLN A O 1
ATOM 2070 N N . SER A 1 261 ? -1.075 5.083 -0.515 1.00 93.19 261 SER A N 1
ATOM 2071 C CA . SER A 1 261 ? -1.825 6.041 0.304 1.00 93.19 261 SER A CA 1
ATOM 2072 C C . SER A 1 261 ? -1.054 7.351 0.539 1.00 93.19 261 SER A C 1
ATOM 2074 O O . SER A 1 261 ? -1.623 8.440 0.431 1.00 93.19 261 SER A O 1
ATOM 2076 N N . LEU A 1 262 ? 0.252 7.273 0.827 1.00 91.12 262 LEU A N 1
ATOM 2077 C CA . LEU A 1 262 ? 1.132 8.444 0.971 1.00 91.12 262 LEU A CA 1
ATOM 2078 C C . LEU A 1 262 ? 1.370 9.170 -0.359 1.00 91.12 262 LEU A C 1
ATOM 2080 O O . LEU A 1 262 ? 1.488 10.391 -0.395 1.00 91.12 262 LEU A O 1
ATOM 2084 N N . ARG A 1 263 ? 1.445 8.448 -1.478 1.00 87.19 263 ARG A N 1
ATOM 2085 C CA . ARG A 1 263 ? 1.593 9.070 -2.800 1.00 87.19 263 ARG A CA 1
ATOM 2086 C C . ARG A 1 263 ? 0.339 9.856 -3.181 1.00 87.19 263 ARG A C 1
ATOM 2088 O O . ARG A 1 263 ? 0.442 10.973 -3.690 1.00 87.19 263 ARG A O 1
ATOM 2095 N N . GLU A 1 264 ? -0.837 9.298 -2.915 1.00 85.12 264 GLU A N 1
ATOM 2096 C CA . GLU A 1 264 ? -2.133 9.885 -3.266 1.00 85.12 264 GLU A CA 1
ATOM 2097 C C . GLU A 1 264 ? -2.446 11.176 -2.510 1.00 85.12 264 GLU A C 1
ATOM 2099 O O . GLU A 1 264 ? -3.173 12.022 -3.031 1.00 85.12 264 GLU A O 1
ATOM 2104 N N . SER A 1 265 ? -1.843 11.410 -1.342 1.00 85.31 265 SER A N 1
ATOM 2105 C CA . SER A 1 265 ? -2.003 12.683 -0.626 1.00 85.31 265 SER A CA 1
ATOM 2106 C C . SER A 1 265 ? -1.387 13.883 -1.334 1.00 85.31 265 SER A C 1
ATOM 2108 O O . SER A 1 265 ? -1.780 15.021 -1.072 1.00 85.31 265 SER A O 1
ATOM 2110 N N . ASN A 1 266 ? -0.458 13.660 -2.265 1.00 77.69 266 ASN A N 1
ATOM 2111 C CA . ASN A 1 266 ? 0.058 14.728 -3.121 1.00 77.69 266 ASN A CA 1
ATOM 2112 C C . ASN A 1 266 ? -0.936 15.102 -4.237 1.00 77.69 266 ASN A C 1
ATOM 2114 O O . ASN A 1 266 ? -0.804 16.149 -4.867 1.00 77.69 266 ASN A O 1
ATOM 2118 N N . CYS A 1 267 ? -1.958 14.276 -4.474 1.00 78.25 267 CYS A N 1
ATOM 2119 C CA . CYS A 1 267 ? -2.953 14.449 -5.525 1.00 78.25 267 CYS A CA 1
ATOM 2120 C C . CYS A 1 267 ? -4.325 14.768 -4.916 1.00 78.25 267 CYS A C 1
ATOM 2122 O O . CYS A 1 267 ? -5.181 13.897 -4.809 1.00 78.25 267 CYS A O 1
ATOM 2124 N N . ARG A 1 268 ? -4.566 16.040 -4.560 1.00 73.69 268 ARG A N 1
ATOM 2125 C CA . ARG A 1 268 ? -5.838 16.493 -3.945 1.00 73.69 268 ARG A CA 1
ATOM 2126 C C . ARG A 1 268 ? -7.097 16.160 -4.753 1.00 73.69 268 ARG A C 1
ATOM 2128 O O . ARG A 1 268 ? -8.163 16.033 -4.170 1.00 73.69 268 ARG A O 1
ATOM 2135 N N . ASN A 1 269 ? -6.965 16.022 -6.071 1.00 72.94 269 ASN A N 1
ATOM 2136 C CA . ASN A 1 269 ? -8.072 15.687 -6.969 1.00 72.94 269 ASN A CA 1
ATOM 2137 C C . ASN A 1 269 ? -8.242 14.170 -7.174 1.00 72.94 269 ASN A C 1
ATOM 2139 O O . ASN A 1 269 ? -9.068 13.762 -7.982 1.00 72.94 269 ASN A O 1
ATOM 2143 N N . SER A 1 270 ? -7.438 13.335 -6.506 1.00 75.44 270 SER A N 1
ATOM 2144 C CA . SER A 1 270 ? -7.588 11.882 -6.565 1.00 75.44 270 SER A CA 1
ATOM 2145 C C . SER A 1 270 ? -8.830 11.454 -5.790 1.00 75.44 270 SER A C 1
ATOM 2147 O O . SER A 1 270 ? -9.035 11.883 -4.655 1.00 75.44 270 SER A O 1
ATOM 2149 N N . GLU A 1 271 ? -9.614 10.539 -6.355 1.00 74.75 271 GLU A N 1
ATOM 2150 C CA . GLU A 1 271 ? -10.709 9.865 -5.641 1.00 74.75 271 GLU A CA 1
ATOM 2151 C C . GLU A 1 271 ? -10.207 9.109 -4.399 1.00 74.75 271 GLU A C 1
ATOM 2153 O O . GLU A 1 271 ? -10.955 8.886 -3.450 1.00 74.75 271 GLU A O 1
ATOM 2158 N N . GLN A 1 272 ? -8.917 8.765 -4.390 1.00 82.25 272 GLN A N 1
ATOM 2159 C CA . GLN A 1 272 ? -8.235 8.028 -3.332 1.00 82.25 272 GLN A CA 1
ATOM 2160 C C . GLN A 1 272 ? -7.420 8.946 -2.401 1.00 82.25 272 GLN A C 1
ATOM 2162 O O . GLN A 1 272 ? -6.574 8.489 -1.636 1.00 82.25 272 GLN A O 1
ATOM 2167 N N . TYR A 1 273 ? -7.664 10.259 -2.423 1.00 85.50 273 TYR A N 1
ATOM 2168 C CA . TYR A 1 273 ? -6.936 11.227 -1.602 1.00 85.50 273 TYR A CA 1
ATOM 2169 C C . TYR A 1 273 ? -7.030 10.935 -0.091 1.00 85.50 273 TYR A C 1
ATOM 2171 O O . TYR A 1 273 ? -8.115 10.764 0.468 1.00 85.50 273 TYR A O 1
ATOM 2179 N N . VAL A 1 274 ? -5.877 10.951 0.588 1.00 90.38 274 VAL A N 1
ATOM 2180 C CA . VAL A 1 274 ? -5.757 10.898 2.054 1.00 90.38 274 VAL A CA 1
ATOM 2181 C C . VAL A 1 274 ? -5.028 12.142 2.536 1.00 90.38 274 VAL A C 1
ATOM 2183 O O . VAL A 1 274 ? -3.959 12.469 2.036 1.00 90.38 274 VAL A O 1
ATOM 2186 N N . ASN A 1 275 ? -5.549 12.839 3.545 1.00 91.88 275 ASN A N 1
ATOM 2187 C CA . ASN A 1 275 ? -4.844 13.984 4.122 1.00 91.88 275 ASN A CA 1
ATOM 2188 C C . ASN A 1 275 ? -3.867 13.538 5.225 1.00 91.88 275 ASN A C 1
ATOM 2190 O O . ASN A 1 275 ? -4.158 13.668 6.415 1.00 91.88 275 ASN A O 1
ATOM 2194 N N . TRP A 1 276 ? -2.702 13.018 4.827 1.00 93.62 276 TRP A N 1
ATOM 2195 C CA . TRP A 1 276 ? -1.664 12.560 5.760 1.00 93.62 276 TRP A CA 1
ATOM 2196 C C . TRP A 1 276 ? -1.156 13.656 6.700 1.00 93.62 276 TRP A C 1
ATOM 2198 O O . TRP A 1 276 ? -0.897 13.377 7.869 1.00 93.62 276 TRP A O 1
ATOM 2208 N N . GLN A 1 277 ? -1.106 14.912 6.250 1.00 92.00 277 GLN A N 1
ATOM 2209 C CA . GLN A 1 277 ? -0.769 16.039 7.121 1.00 92.00 277 GLN A CA 1
ATOM 2210 C C . GLN A 1 277 ? -1.762 16.164 8.287 1.00 92.00 277 GLN A C 1
ATOM 2212 O O . GLN A 1 277 ? -1.356 16.218 9.445 1.00 92.00 277 GLN A O 1
ATOM 2217 N N . ALA A 1 278 ? -3.068 16.152 8.000 1.00 93.50 278 ALA A N 1
ATOM 2218 C CA . ALA A 1 278 ? -4.094 16.221 9.039 1.00 93.50 278 ALA A CA 1
ATOM 2219 C C . ALA A 1 278 ? -4.066 15.001 9.975 1.00 93.50 278 ALA A C 1
ATOM 2221 O O . ALA A 1 278 ? -4.389 15.140 11.154 1.00 93.50 278 ALA A O 1
ATOM 2222 N N . ILE A 1 279 ? -3.669 13.827 9.473 1.00 95.44 279 ILE A N 1
ATOM 2223 C CA . ILE A 1 279 ? -3.509 12.613 10.284 1.00 95.44 279 ILE A CA 1
ATOM 2224 C C . ILE A 1 279 ? -2.363 12.775 11.289 1.00 95.44 279 ILE A C 1
ATOM 2226 O O . ILE A 1 279 ? -2.569 12.554 12.482 1.00 95.44 279 ILE A O 1
ATOM 2230 N N . TYR A 1 280 ? -1.184 13.221 10.848 1.00 95.00 280 TYR A N 1
ATOM 2231 C CA . TYR A 1 280 ? -0.051 13.463 11.751 1.00 95.00 280 TYR A CA 1
ATOM 2232 C C . TYR A 1 280 ? -0.306 14.610 12.740 1.00 95.00 280 TYR A C 1
ATOM 2234 O O . TYR A 1 280 ? 0.188 14.571 13.865 1.00 95.00 280 TYR A O 1
ATOM 2242 N N . GLU A 1 281 ? -1.110 15.606 12.360 1.00 93.00 281 GLU A N 1
ATOM 2243 C CA . GLU A 1 281 ? -1.557 16.687 13.251 1.00 93.00 281 GLU A CA 1
ATOM 2244 C C . GLU A 1 281 ? -2.678 16.257 14.221 1.00 93.00 281 GLU A C 1
ATOM 2246 O O . GLU A 1 281 ? -3.081 17.045 15.075 1.00 93.00 281 GLU A O 1
ATOM 2251 N N . GLY A 1 282 ? -3.215 15.037 14.090 1.00 92.38 282 GLY A N 1
ATOM 2252 C CA . GLY A 1 282 ? -4.317 14.529 14.917 1.00 92.38 282 GLY A CA 1
ATOM 2253 C C . GLY A 1 282 ? -5.692 15.128 14.593 1.00 92.38 282 GLY A C 1
ATOM 2254 O O . GLY A 1 282 ? -6.640 14.945 15.354 1.00 92.38 282 GLY A O 1
ATOM 2255 N N . LYS A 1 283 ? -5.825 15.839 13.467 1.00 94.00 283 LYS A N 1
ATOM 2256 C CA . LYS A 1 283 ? -7.084 16.437 12.982 1.00 94.00 283 LYS A CA 1
ATOM 2257 C C . LYS A 1 283 ? -7.947 15.451 12.192 1.00 94.00 283 LYS A C 1
ATOM 2259 O O . LYS A 1 283 ? -9.143 15.677 12.030 1.00 94.00 283 LYS A O 1
ATOM 2264 N N . ALA A 1 284 ? -7.345 14.382 11.681 1.00 93.19 284 ALA A N 1
ATOM 2265 C CA . ALA A 1 284 ? -8.015 13.308 10.960 1.00 93.19 284 ALA A CA 1
ATOM 2266 C C . ALA A 1 284 ? -7.478 11.945 11.417 1.00 93.19 284 ALA A C 1
ATOM 2268 O O . ALA A 1 284 ? -6.421 11.858 12.039 1.00 93.19 284 ALA A O 1
ATOM 2269 N N . LYS A 1 285 ? -8.206 10.873 11.095 1.00 93.69 285 LYS A N 1
ATOM 2270 C CA . LYS A 1 285 ? -7.774 9.491 11.331 1.00 93.69 285 LYS A CA 1
ATOM 2271 C C . LYS A 1 285 ? -7.604 8.776 9.999 1.00 93.69 285 LYS A C 1
ATOM 2273 O O . LYS A 1 285 ? -8.402 8.990 9.088 1.00 93.69 285 LYS A O 1
ATOM 2278 N N . LEU A 1 286 ? -6.598 7.911 9.907 1.00 95.12 286 LEU A N 1
ATOM 2279 C CA . LEU A 1 286 ? -6.529 6.929 8.831 1.00 95.12 286 LEU A CA 1
ATOM 2280 C C . LEU A 1 286 ? -7.642 5.892 9.026 1.00 95.12 286 LEU A C 1
ATOM 2282 O O . LEU A 1 286 ? -7.839 5.390 10.132 1.00 95.12 286 LEU A O 1
ATOM 2286 N N . VAL A 1 287 ? -8.375 5.591 7.959 1.00 94.44 287 VAL A N 1
ATOM 2287 C CA . VAL A 1 287 ? -9.521 4.678 7.978 1.00 94.44 287 VAL A CA 1
ATOM 2288 C C . VAL A 1 287 ? -9.451 3.801 6.725 1.00 94.44 287 VAL A C 1
ATOM 2290 O O . VAL A 1 287 ? -9.225 4.362 5.652 1.00 94.44 287 VAL A O 1
ATOM 2293 N N . PRO A 1 288 ? -9.655 2.471 6.819 1.00 95.62 288 PRO A N 1
ATOM 2294 C CA . PRO A 1 288 ? -9.762 1.611 5.646 1.00 95.62 288 PRO A CA 1
ATOM 2295 C C . PRO A 1 288 ? -10.915 2.031 4.732 1.00 95.62 288 PRO A C 1
ATOM 2297 O O . PRO A 1 288 ? -12.027 2.311 5.190 1.00 95.62 288 PRO A O 1
ATOM 2300 N N . ARG A 1 289 ? -10.668 2.040 3.426 1.00 93.88 289 ARG A N 1
ATOM 2301 C CA . ARG A 1 289 ? -11.592 2.502 2.388 1.00 93.88 289 ARG A CA 1
ATOM 2302 C C . ARG A 1 289 ? -11.897 1.392 1.388 1.00 93.88 289 ARG A C 1
ATOM 2304 O O . ARG A 1 289 ? -11.060 0.526 1.159 1.00 93.88 289 ARG A O 1
ATOM 2311 N N . PRO A 1 290 ? -13.054 1.449 0.705 1.00 93.38 290 PRO A N 1
ATOM 2312 C CA . PRO A 1 290 ? -13.457 0.423 -0.257 1.00 93.38 290 PRO A CA 1
ATOM 2313 C C . PRO A 1 290 ? -12.519 0.189 -1.447 1.00 93.38 290 PRO A C 1
ATOM 2315 O O . PRO A 1 290 ? -12.723 -0.798 -2.148 1.00 93.38 290 PRO A O 1
ATOM 2318 N N . HIS A 1 291 ? -11.571 1.094 -1.703 1.00 92.19 291 HIS A N 1
ATOM 2319 C CA . HIS A 1 291 ? -10.595 1.014 -2.791 1.00 92.19 291 HIS A CA 1
ATOM 2320 C C . HIS A 1 291 ? -9.192 0.590 -2.315 1.00 92.19 291 HIS A C 1
ATOM 2322 O O . HIS A 1 291 ? -8.303 0.431 -3.144 1.00 92.19 291 HIS A O 1
ATOM 2328 N N . ASP A 1 292 ? -8.980 0.412 -1.005 1.00 95.06 292 ASP A N 1
ATOM 2329 C CA . ASP A 1 292 ? -7.725 -0.140 -0.487 1.00 95.06 292 ASP A CA 1
ATOM 2330 C C . ASP A 1 292 ? -7.606 -1.638 -0.868 1.00 95.06 292 ASP A C 1
ATOM 2332 O O . ASP A 1 292 ? -8.567 -2.245 -1.362 1.00 95.06 292 ASP A O 1
ATOM 2336 N N . LEU A 1 293 ? -6.439 -2.256 -0.625 1.00 95.31 293 LEU A N 1
ATOM 2337 C CA . LEU A 1 293 ? -6.146 -3.646 -1.029 1.00 95.31 293 LEU A CA 1
ATOM 2338 C C . LEU A 1 293 ? -7.202 -4.637 -0.539 1.00 95.31 293 LEU A C 1
ATOM 2340 O O . LEU A 1 293 ? -7.576 -5.578 -1.240 1.00 95.31 293 LEU A O 1
ATOM 2344 N N . SER A 1 294 ? -7.716 -4.406 0.665 1.00 93.88 294 SER A N 1
ATOM 2345 C CA . SER A 1 294 ? -8.983 -4.996 1.062 1.00 93.88 294 SER A CA 1
ATOM 2346 C C . SER A 1 294 ? -9.789 -4.055 1.933 1.00 93.88 294 SER A C 1
ATOM 2348 O O . SER A 1 294 ? -9.243 -3.221 2.659 1.00 93.88 294 SER A O 1
ATOM 2350 N N . TYR A 1 295 ? -11.093 -4.277 1.912 1.00 95.31 295 TYR A N 1
ATOM 2351 C CA . TYR A 1 295 ? -12.042 -3.600 2.766 1.00 95.31 295 TYR A CA 1
ATOM 2352 C C . TYR A 1 295 ? -13.109 -4.587 3.210 1.00 95.31 295 TYR A C 1
ATOM 2354 O O . TYR A 1 295 ? -13.721 -5.261 2.380 1.00 95.31 295 TYR A O 1
ATOM 2362 N N . PHE A 1 296 ? -13.344 -4.654 4.512 1.00 94.81 296 PHE A N 1
ATOM 2363 C CA . PHE A 1 296 ? -14.368 -5.486 5.112 1.00 94.81 296 PHE A CA 1
ATOM 2364 C C . PHE A 1 296 ? -15.236 -4.651 6.049 1.00 94.81 296 PHE A C 1
ATOM 2366 O O . PHE A 1 296 ? -14.749 -4.049 7.010 1.00 94.81 296 PHE A O 1
ATOM 2373 N N . ASP A 1 297 ? -16.528 -4.619 5.740 1.00 95.56 297 ASP A N 1
ATOM 2374 C CA . ASP A 1 297 ? -17.555 -3.999 6.569 1.00 95.56 297 ASP A CA 1
ATOM 2375 C C . ASP A 1 297 ? -18.193 -5.064 7.460 1.00 95.56 297 ASP A C 1
ATOM 2377 O O . ASP A 1 297 ? -18.916 -5.937 6.972 1.00 95.56 297 ASP A O 1
ATOM 2381 N N . TRP A 1 298 ? -17.935 -4.975 8.767 1.00 93.81 298 TRP A N 1
ATOM 2382 C CA . TRP A 1 298 ? -18.407 -5.950 9.750 1.00 93.81 298 TRP A CA 1
ATOM 2383 C C . TRP A 1 298 ? -19.925 -5.912 9.929 1.00 93.81 298 TRP A C 1
ATOM 2385 O O . TRP A 1 298 ? -20.517 -6.921 10.300 1.00 93.81 298 TRP A O 1
ATOM 2395 N N . TYR A 1 299 ? -20.571 -4.776 9.647 1.00 93.62 299 TYR A N 1
ATOM 2396 C CA . TYR A 1 299 ? -22.022 -4.656 9.763 1.00 93.62 299 TYR A CA 1
ATOM 2397 C C . TYR A 1 299 ? -22.742 -5.344 8.607 1.00 93.62 299 TYR A C 1
ATOM 2399 O O . TYR A 1 299 ? -23.687 -6.099 8.822 1.00 93.62 299 TYR A O 1
ATOM 2407 N N . SER A 1 300 ? -22.299 -5.091 7.372 1.00 92.69 300 SER A N 1
ATOM 2408 C CA . SER A 1 300 ? -22.923 -5.691 6.187 1.00 92.69 300 SER A CA 1
ATOM 2409 C C . SER A 1 300 ? -22.339 -7.051 5.799 1.00 92.69 300 SER A C 1
ATOM 2411 O O . SER A 1 300 ? -22.874 -7.691 4.893 1.00 92.69 300 SER A O 1
ATOM 2413 N N . ASN A 1 301 ? -21.266 -7.487 6.469 1.00 93.12 301 ASN A N 1
ATOM 2414 C CA . ASN A 1 301 ? -20.496 -8.692 6.159 1.00 93.12 301 ASN A CA 1
ATOM 2415 C C . ASN A 1 301 ? -20.044 -8.732 4.684 1.00 93.12 301 ASN A C 1
ATOM 2417 O O . ASN A 1 301 ? -20.105 -9.765 4.015 1.00 93.12 301 ASN A O 1
ATOM 2421 N N . LYS A 1 302 ? -19.645 -7.573 4.143 1.00 92.00 302 LYS A N 1
ATOM 2422 C CA . LYS A 1 302 ? -19.215 -7.425 2.745 1.00 92.00 302 LYS A CA 1
ATOM 2423 C C . LYS A 1 302 ? -17.716 -7.205 2.670 1.00 92.00 302 LYS A C 1
ATOM 2425 O O . LYS A 1 302 ? -17.188 -6.291 3.301 1.00 92.00 302 LYS A O 1
ATOM 2430 N N . VAL A 1 303 ? -17.066 -7.997 1.821 1.00 91.12 303 VAL A N 1
ATOM 2431 C CA . VAL A 1 303 ? -15.644 -7.874 1.503 1.00 91.12 303 VAL A CA 1
ATOM 2432 C C . VAL A 1 303 ? -15.443 -7.293 0.107 1.00 91.12 303 VAL A C 1
ATOM 2434 O O . VAL A 1 303 ? -16.213 -7.564 -0.817 1.00 91.12 303 VAL A O 1
ATOM 2437 N N . ARG A 1 304 ? -14.401 -6.482 -0.047 1.00 93.00 304 ARG A N 1
ATOM 2438 C CA . ARG A 1 304 ? -13.888 -5.997 -1.327 1.00 93.00 304 ARG A CA 1
ATOM 2439 C C . ARG A 1 304 ? -12.381 -6.185 -1.361 1.00 93.00 304 ARG A C 1
ATOM 2441 O O . ARG A 1 304 ? -11.721 -6.020 -0.337 1.00 93.00 304 ARG A O 1
ATOM 2448 N N . PHE A 1 305 ? -11.869 -6.495 -2.542 1.00 92.44 305 PHE A N 1
ATOM 2449 C CA . PHE A 1 305 ? -10.448 -6.643 -2.818 1.00 92.44 305 PHE A CA 1
ATOM 2450 C C . PHE A 1 305 ? -10.112 -5.813 -4.046 1.00 92.44 305 PHE A C 1
ATOM 2452 O O . PHE A 1 305 ? -10.851 -5.864 -5.030 1.00 92.44 305 PHE A O 1
ATOM 2459 N N . ASN A 1 306 ? -9.016 -5.065 -3.984 1.00 93.44 306 ASN A N 1
ATOM 2460 C CA . ASN A 1 306 ? -8.560 -4.230 -5.088 1.00 93.44 306 ASN A CA 1
ATOM 2461 C C . ASN A 1 306 ? -7.051 -4.374 -5.251 1.00 93.44 306 ASN A C 1
ATOM 2463 O O . ASN A 1 306 ? -6.331 -4.597 -4.282 1.00 93.44 306 ASN A O 1
ATOM 2467 N N . ASP A 1 307 ? -6.572 -4.204 -6.475 1.00 93.62 307 ASP A N 1
ATOM 2468 C CA . ASP A 1 307 ? -5.145 -4.055 -6.729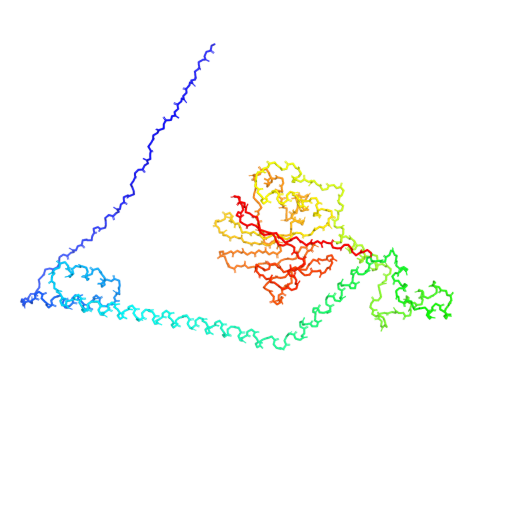 1.00 93.62 307 ASP A CA 1
ATOM 2469 C C . ASP A 1 307 ? -4.693 -2.627 -6.406 1.00 93.62 307 ASP A C 1
ATOM 2471 O O . ASP A 1 307 ? -5.417 -1.667 -6.675 1.00 93.62 307 ASP A O 1
ATOM 2475 N N . SER A 1 308 ? -3.465 -2.488 -5.908 1.00 92.44 308 SER A N 1
ATOM 2476 C CA . SER A 1 308 ? -2.745 -1.216 -5.885 1.00 92.44 308 SER A CA 1
ATOM 2477 C C . SER A 1 308 ? -1.719 -1.140 -7.015 1.00 92.44 308 SER A C 1
ATOM 2479 O O . SER A 1 308 ? -1.465 -2.103 -7.748 1.00 92.44 308 SER A O 1
ATOM 2481 N N . ASP A 1 309 ? -1.062 0.013 -7.131 1.00 88.69 309 ASP A N 1
ATOM 2482 C CA . ASP A 1 309 ? 0.081 0.160 -8.033 1.00 88.69 309 ASP A CA 1
ATOM 2483 C C . ASP A 1 309 ? 1.268 -0.734 -7.629 1.00 88.69 309 ASP A C 1
ATOM 2485 O O . ASP A 1 309 ? 2.015 -1.170 -8.506 1.00 88.69 309 ASP A O 1
ATOM 2489 N N . ASN A 1 310 ? 1.441 -1.043 -6.334 1.00 91.44 310 ASN A N 1
ATOM 2490 C CA . ASN A 1 310 ? 2.554 -1.873 -5.854 1.00 91.44 310 ASN A CA 1
ATOM 2491 C C . ASN A 1 310 ? 2.174 -3.339 -5.630 1.00 91.44 310 ASN A C 1
ATOM 2493 O O . ASN A 1 310 ? 3.056 -4.193 -5.653 1.00 91.44 310 ASN A O 1
ATOM 2497 N N . PHE A 1 311 ? 0.899 -3.654 -5.406 1.00 94.56 311 PHE A N 1
ATOM 2498 C CA . PHE A 1 311 ? 0.449 -4.999 -5.066 1.00 94.56 311 PHE A CA 1
ATOM 2499 C C . PHE A 1 311 ? -0.720 -5.439 -5.937 1.00 94.56 311 PHE A C 1
ATOM 2501 O O . PHE A 1 311 ? -1.660 -4.695 -6.198 1.00 94.56 311 PHE A O 1
ATOM 2508 N N . ARG A 1 312 ? -0.678 -6.698 -6.359 1.00 93.56 312 ARG A N 1
ATOM 2509 C CA . ARG A 1 312 ? -1.824 -7.411 -6.915 1.00 93.56 312 ARG A CA 1
ATOM 2510 C C . ARG A 1 312 ? -2.402 -8.324 -5.845 1.00 93.56 312 ARG A C 1
ATOM 2512 O O . ARG A 1 312 ? -1.665 -9.124 -5.262 1.00 93.56 312 ARG A O 1
ATOM 2519 N N . VAL A 1 313 ? -3.701 -8.231 -5.594 1.00 92.56 313 VAL A N 1
ATOM 2520 C CA . VAL A 1 313 ? -4.376 -9.168 -4.694 1.00 92.56 313 VAL A CA 1
ATOM 2521 C C . VAL A 1 313 ? -4.587 -10.474 -5.444 1.00 92.56 313 VAL A C 1
ATOM 2523 O O . VAL A 1 313 ? -5.089 -10.488 -6.565 1.00 92.56 313 VAL A O 1
ATOM 2526 N N . VAL A 1 314 ? -4.172 -11.581 -4.834 1.00 87.94 314 VAL A N 1
ATOM 2527 C CA . VAL A 1 314 ? -4.305 -12.916 -5.419 1.00 87.94 314 VAL A CA 1
ATOM 2528 C C . VAL A 1 314 ? -5.478 -13.617 -4.733 1.00 87.94 314 VAL A C 1
ATOM 2530 O O . VAL A 1 314 ? -5.304 -14.150 -3.631 1.00 87.94 314 VAL A O 1
ATOM 2533 N N . PRO A 1 315 ? -6.684 -13.600 -5.334 1.00 67.94 315 PRO A N 1
ATOM 2534 C CA . PRO A 1 315 ? -7.796 -14.390 -4.829 1.00 67.94 315 PRO A CA 1
ATOM 2535 C C . PRO A 1 315 ? -7.487 -15.883 -5.021 1.00 67.94 315 PRO A C 1
ATOM 2537 O O . PRO A 1 315 ? -6.929 -16.275 -6.043 1.00 67.94 315 PRO A O 1
ATOM 2540 N N . ASN A 1 316 ? -7.874 -16.717 -4.051 1.00 64.50 316 ASN A N 1
ATOM 2541 C CA . ASN A 1 316 ? -7.775 -18.188 -4.091 1.00 64.50 316 ASN A CA 1
ATOM 2542 C C . ASN A 1 316 ? -6.366 -18.791 -3.919 1.00 64.50 316 ASN A C 1
ATOM 2544 O O . ASN A 1 316 ? -6.059 -19.840 -4.485 1.00 64.50 316 ASN A O 1
ATOM 2548 N N . GLY A 1 317 ? -5.511 -18.173 -3.104 1.00 60.19 317 GLY A N 1
ATOM 2549 C CA . GLY A 1 317 ? -4.316 -18.856 -2.601 1.00 60.19 317 GLY A CA 1
ATOM 2550 C C . GLY A 1 317 ? -4.660 -20.033 -1.677 1.00 60.19 317 GLY A C 1
ATOM 2551 O O . GLY A 1 317 ? -5.766 -20.119 -1.148 1.00 60.19 317 GLY A O 1
ATOM 2552 N N . ALA A 1 318 ? -3.684 -20.901 -1.383 1.00 61.34 318 ALA A N 1
ATOM 2553 C CA . ALA A 1 318 ? -3.812 -21.925 -0.329 1.00 61.34 318 ALA A CA 1
ATOM 2554 C C . ALA A 1 318 ? -4.121 -21.329 1.069 1.00 61.34 318 ALA A C 1
ATOM 2556 O O . ALA A 1 318 ? -4.479 -22.042 2.006 1.00 61.34 318 ALA A O 1
ATOM 2557 N N . HIS A 1 319 ? -3.988 -20.007 1.205 1.00 67.94 319 HIS A N 1
ATOM 2558 C CA . HIS A 1 319 ? -4.360 -19.203 2.361 1.00 67.94 319 HIS A CA 1
ATOM 2559 C C . HIS A 1 319 ? -5.403 -18.154 1.962 1.00 67.94 319 HIS A C 1
ATOM 2561 O O . HIS A 1 319 ? -5.451 -17.726 0.811 1.00 67.94 319 HIS A O 1
ATOM 2567 N N . SER A 1 320 ? -6.208 -17.708 2.932 1.00 67.25 320 SER A N 1
ATOM 2568 C CA . SER A 1 320 ? -7.384 -16.856 2.701 1.00 67.25 320 SER A CA 1
ATOM 2569 C C . SER A 1 320 ? -7.095 -15.515 2.013 1.00 67.25 320 SER A C 1
ATOM 2571 O O . SER A 1 320 ? -7.991 -14.991 1.356 1.00 67.25 320 SER A O 1
ATOM 2573 N N . LEU A 1 321 ? -5.879 -14.957 2.126 1.00 84.50 321 LEU A N 1
ATOM 2574 C CA . LEU A 1 321 ? -5.489 -13.736 1.414 1.00 84.50 321 LEU A CA 1
ATOM 2575 C C . LEU A 1 321 ? -3.974 -13.658 1.170 1.00 84.50 321 LEU A C 1
ATOM 2577 O O . LEU A 1 321 ? -3.173 -13.702 2.108 1.00 84.50 321 LEU A O 1
ATOM 2581 N N . LEU A 1 322 ? -3.595 -13.498 -0.099 1.00 91.06 322 LEU A N 1
ATOM 2582 C CA . LEU A 1 322 ? -2.218 -13.328 -0.558 1.00 91.06 322 LEU A CA 1
ATOM 2583 C C . LEU A 1 322 ? -2.099 -12.051 -1.395 1.00 91.06 322 LEU A C 1
ATOM 2585 O O . LEU A 1 322 ? -3.015 -11.692 -2.136 1.00 91.06 322 LEU A O 1
ATOM 2589 N N . MET A 1 323 ? -0.958 -11.374 -1.289 1.00 92.31 323 MET A N 1
ATOM 2590 C CA . MET A 1 323 ? -0.678 -10.141 -2.026 1.00 92.31 323 MET A CA 1
ATOM 2591 C C . MET A 1 323 ? 0.661 -10.267 -2.734 1.00 92.31 323 MET A C 1
ATOM 2593 O O . MET A 1 323 ? 1.679 -10.508 -2.098 1.00 92.31 323 MET A O 1
ATOM 2597 N N . MET A 1 324 ? 0.673 -10.122 -4.050 1.00 92.19 324 MET A N 1
ATOM 2598 C CA . MET A 1 324 ? 1.886 -10.194 -4.853 1.00 92.19 324 MET A CA 1
ATOM 2599 C C . MET A 1 324 ? 2.432 -8.796 -5.080 1.00 92.19 324 MET A C 1
ATOM 2601 O O . MET A 1 324 ? 1.743 -7.955 -5.653 1.00 92.19 324 MET A O 1
ATOM 2605 N N . HIS A 1 325 ? 3.665 -8.546 -4.656 1.00 93.00 325 HIS A N 1
ATOM 2606 C CA . HIS A 1 325 ? 4.339 -7.303 -4.989 1.00 93.00 325 HIS A CA 1
ATOM 2607 C C . HIS A 1 325 ? 4.644 -7.272 -6.495 1.00 93.00 325 HIS A C 1
ATOM 2609 O O . HIS A 1 325 ? 5.197 -8.218 -7.052 1.00 93.00 325 HIS A O 1
ATOM 2615 N N . ARG A 1 326 ? 4.246 -6.195 -7.175 1.00 88.19 326 ARG A N 1
ATOM 2616 C CA . ARG A 1 326 ? 4.310 -6.070 -8.638 1.00 88.19 326 ARG A CA 1
ATOM 2617 C C . ARG A 1 326 ? 5.729 -5.893 -9.163 1.00 88.19 326 ARG A C 1
ATOM 2619 O O . ARG A 1 326 ? 5.959 -6.204 -10.321 1.00 88.19 326 ARG A O 1
ATOM 2626 N N . GLY A 1 327 ? 6.655 -5.405 -8.338 1.00 82.94 327 GLY A N 1
ATOM 2627 C CA . GLY A 1 327 ? 8.038 -5.203 -8.756 1.00 82.94 327 GLY A CA 1
ATOM 2628 C C . GLY A 1 327 ? 8.809 -6.518 -8.894 1.00 82.94 327 GLY A C 1
ATOM 2629 O O . GLY A 1 327 ? 9.281 -6.861 -9.970 1.00 82.94 327 GLY A O 1
ATOM 2630 N N . ASP A 1 328 ? 8.942 -7.267 -7.805 1.00 84.19 328 ASP A N 1
ATOM 2631 C CA . ASP A 1 328 ? 9.784 -8.472 -7.740 1.00 84.19 328 ASP A CA 1
ATOM 2632 C C . ASP A 1 328 ? 8.981 -9.785 -7.745 1.00 84.19 328 ASP A C 1
ATOM 2634 O O . ASP A 1 328 ? 9.539 -10.868 -7.546 1.00 84.19 328 ASP A O 1
ATOM 2638 N N . LEU A 1 329 ? 7.666 -9.684 -7.959 1.00 86.88 329 LEU A N 1
ATOM 2639 C CA . LEU A 1 329 ? 6.712 -10.791 -8.077 1.00 86.88 329 LEU A CA 1
ATOM 2640 C C . LEU A 1 329 ? 6.619 -11.672 -6.827 1.00 86.88 329 LEU A C 1
ATOM 2642 O O . LEU A 1 329 ? 6.056 -12.769 -6.869 1.00 86.88 329 LEU A O 1
ATOM 2646 N N . LYS A 1 330 ? 7.153 -11.217 -5.687 1.00 88.69 330 LYS A N 1
ATOM 2647 C CA . LYS A 1 330 ? 7.098 -11.985 -4.446 1.00 88.69 330 LYS A CA 1
ATOM 2648 C C . LYS A 1 330 ? 5.718 -11.892 -3.819 1.00 88.69 330 LYS A C 1
ATOM 2650 O O . LYS A 1 330 ? 5.146 -10.819 -3.640 1.00 88.69 330 LYS A O 1
ATOM 2655 N N . VAL A 1 331 ? 5.192 -13.058 -3.455 1.00 90.94 331 VAL A N 1
ATOM 2656 C CA . VAL A 1 331 ? 3.911 -13.186 -2.766 1.00 90.94 331 VAL A CA 1
ATOM 2657 C C . VAL A 1 331 ? 4.124 -13.027 -1.267 1.00 90.94 331 VAL A C 1
ATOM 2659 O O . VAL A 1 331 ? 4.941 -13.725 -0.668 1.00 90.94 331 VAL A O 1
ATOM 2662 N N . VAL A 1 332 ? 3.374 -12.114 -0.666 1.00 91.75 332 VAL A N 1
ATOM 2663 C CA . VAL A 1 332 ? 3.324 -11.833 0.764 1.00 91.75 332 VAL A CA 1
ATOM 2664 C C . VAL A 1 332 ? 2.053 -12.451 1.339 1.00 91.75 332 VAL A C 1
ATOM 2666 O O . VAL A 1 332 ? 0.939 -12.149 0.902 1.00 91.75 332 VAL A O 1
ATOM 2669 N N . CYS A 1 333 ? 2.216 -13.312 2.344 1.00 90.94 333 CYS A N 1
ATOM 2670 C CA . CYS A 1 333 ? 1.093 -13.860 3.099 1.00 90.94 333 CYS A CA 1
ATOM 2671 C C . CYS A 1 333 ? 0.718 -12.939 4.265 1.00 90.94 333 CYS A C 1
ATOM 2673 O O . CYS A 1 333 ? 1.485 -12.765 5.220 1.00 90.94 333 CYS A O 1
ATOM 2675 N N . VAL A 1 334 ? -0.489 -12.373 4.204 1.00 89.00 334 VAL A N 1
ATOM 2676 C CA . VAL A 1 334 ? -0.981 -11.406 5.199 1.00 89.00 334 VAL A CA 1
ATOM 2677 C C . VAL A 1 334 ? -1.825 -12.036 6.311 1.00 89.00 334 VAL A C 1
ATOM 2679 O O . VAL A 1 334 ? -2.271 -11.344 7.227 1.00 89.00 334 VAL A O 1
ATOM 2682 N N . ASN A 1 335 ? -2.020 -13.356 6.274 1.00 85.31 335 ASN A N 1
ATOM 2683 C CA . ASN A 1 335 ? -2.833 -14.068 7.254 1.00 85.31 335 ASN A CA 1
ATOM 2684 C C . ASN A 1 335 ? -2.154 -14.134 8.636 1.00 85.31 335 ASN A C 1
ATOM 2686 O O . ASN A 1 335 ? -1.016 -14.608 8.767 1.00 85.31 335 ASN A O 1
ATOM 2690 N N . ALA A 1 336 ? -2.866 -13.702 9.679 1.00 73.94 336 ALA A N 1
ATOM 2691 C CA . ALA A 1 336 ? -2.418 -13.781 11.066 1.00 73.94 336 ALA A CA 1
ATOM 2692 C C . ALA A 1 336 ? -2.030 -15.233 11.433 1.00 73.94 336 ALA A C 1
ATOM 2694 O O . ALA A 1 336 ? -2.734 -16.177 11.099 1.00 73.94 336 ALA A O 1
ATOM 2695 N N . GLY A 1 337 ? -0.868 -15.436 12.062 1.00 75.62 337 GLY A N 1
ATOM 2696 C CA . GLY A 1 337 ? -0.387 -16.769 12.467 1.00 75.62 337 GLY A CA 1
ATOM 2697 C C . GLY A 1 337 ? 0.084 -17.731 11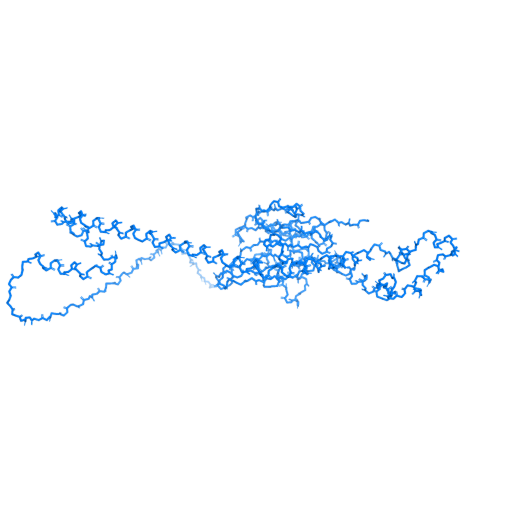.361 1.00 75.62 337 GLY A C 1
ATOM 2698 O O . GLY A 1 337 ? 0.515 -18.832 11.684 1.00 75.62 337 GLY A O 1
ATOM 2699 N N . CYS A 1 338 ? 0.046 -17.360 10.076 1.00 81.81 338 CYS A N 1
ATOM 2700 C CA . CYS A 1 338 ? 0.492 -18.252 9.001 1.00 81.81 338 CYS A CA 1
ATOM 2701 C C . CYS A 1 338 ? 2.030 -18.385 8.921 1.00 81.81 338 CYS A C 1
ATOM 2703 O O . CYS A 1 338 ? 2.753 -17.388 8.892 1.00 81.81 338 CYS A O 1
ATOM 2705 N N . CYS A 1 339 ? 2.525 -19.622 8.829 1.00 80.50 339 CYS A N 1
ATOM 2706 C CA . CYS A 1 339 ? 3.950 -19.978 8.764 1.00 80.50 339 CYS A CA 1
ATOM 2707 C C . CYS A 1 339 ? 4.397 -20.531 7.392 1.00 80.50 339 CYS A C 1
ATOM 2709 O O . CYS A 1 339 ? 5.408 -21.228 7.304 1.00 80.50 339 CYS A O 1
ATOM 2711 N N . CYS A 1 340 ? 3.647 -20.243 6.325 1.00 83.50 340 CYS A N 1
ATOM 2712 C CA . CYS A 1 340 ? 3.954 -20.711 4.973 1.00 83.50 340 CYS A CA 1
ATOM 2713 C C . CYS A 1 340 ? 5.261 -20.125 4.403 1.00 83.50 340 CYS A C 1
ATOM 2715 O O . CYS A 1 340 ? 5.879 -19.228 4.980 1.00 83.50 340 CYS A O 1
ATOM 2717 N N . SER A 1 341 ? 5.709 -20.618 3.246 1.00 84.56 341 SER A N 1
ATOM 2718 C CA . SER A 1 341 ? 6.901 -20.088 2.565 1.00 84.56 341 SER A CA 1
ATOM 2719 C C . SER A 1 341 ? 6.792 -18.592 2.268 1.00 84.56 341 SER A C 1
ATOM 2721 O O . SER A 1 341 ? 7.776 -17.865 2.392 1.00 84.56 341 SER A O 1
ATOM 2723 N N . GLU A 1 342 ? 5.594 -18.127 1.932 1.00 85.50 342 GLU A N 1
ATOM 2724 C CA . GLU A 1 342 ? 5.289 -16.757 1.520 1.00 85.50 342 GLU A CA 1
ATOM 2725 C C . GLU A 1 342 ? 5.286 -15.784 2.704 1.00 85.50 342 GLU A C 1
ATOM 2727 O O . GLU A 1 342 ? 5.497 -14.586 2.517 1.00 85.50 342 GLU A O 1
ATOM 2732 N N . SER A 1 343 ? 5.097 -16.263 3.940 1.00 82.88 343 SER A N 1
ATOM 2733 C CA . SER A 1 343 ? 5.166 -15.394 5.120 1.00 82.88 343 SER A CA 1
ATOM 2734 C C . SER A 1 343 ? 6.589 -14.903 5.399 1.00 82.88 343 SER A C 1
ATOM 2736 O O . SER A 1 343 ? 6.756 -13.859 6.018 1.00 82.88 343 SER A O 1
ATOM 2738 N N . ARG A 1 344 ? 7.619 -15.579 4.866 1.00 86.50 344 ARG A N 1
ATOM 2739 C CA . ARG A 1 344 ? 9.024 -15.132 4.941 1.00 86.50 344 ARG A CA 1
ATOM 2740 C C . ARG A 1 344 ? 9.346 -13.962 4.011 1.00 86.50 344 ARG A C 1
ATOM 2742 O O . ARG A 1 344 ? 10.404 -13.353 4.156 1.00 86.50 344 ARG A O 1
ATOM 2749 N N . ASN A 1 345 ? 8.464 -13.647 3.061 1.00 90.56 345 ASN A N 1
ATOM 2750 C CA . ASN A 1 345 ? 8.681 -12.547 2.124 1.00 90.56 345 ASN A CA 1
ATOM 2751 C C . ASN A 1 345 ? 8.366 -11.174 2.735 1.00 90.56 345 ASN A C 1
ATOM 2753 O O . ASN A 1 345 ? 8.712 -10.167 2.123 1.00 90.56 345 ASN A O 1
ATOM 2757 N N . ALA A 1 346 ? 7.762 -11.108 3.925 1.00 92.69 346 ALA A N 1
ATOM 2758 C CA . ALA A 1 346 ? 7.563 -9.860 4.654 1.00 92.69 346 ALA A CA 1
ATOM 2759 C C . ALA A 1 346 ? 7.844 -10.032 6.149 1.00 92.69 346 ALA A C 1
ATOM 2761 O O . ALA A 1 346 ? 7.540 -11.061 6.746 1.00 92.69 346 ALA A O 1
ATOM 2762 N N . ILE A 1 347 ? 8.391 -8.993 6.770 1.00 93.31 347 ILE A N 1
ATOM 2763 C CA . ILE A 1 347 ? 8.559 -8.926 8.219 1.00 93.31 347 ILE A CA 1
ATOM 2764 C C . ILE A 1 347 ? 7.249 -8.419 8.813 1.00 93.31 347 ILE A C 1
ATOM 2766 O O . ILE A 1 347 ? 6.769 -7.346 8.446 1.00 93.31 347 ILE A O 1
ATOM 2770 N N . ARG A 1 348 ? 6.669 -9.190 9.736 1.00 93.12 348 ARG A N 1
ATOM 2771 C CA . ARG A 1 348 ? 5.436 -8.820 10.428 1.00 93.12 348 ARG A CA 1
ATOM 2772 C C . ARG A 1 348 ? 5.738 -8.187 11.775 1.00 93.12 348 ARG A C 1
ATOM 2774 O O . ARG A 1 348 ? 6.344 -8.832 12.622 1.00 93.12 348 ARG A O 1
ATOM 2781 N N . ASN A 1 349 ? 5.215 -6.987 11.997 1.00 95.19 349 ASN A N 1
ATOM 2782 C CA . ASN A 1 349 ? 5.251 -6.316 13.292 1.00 95.19 349 ASN A CA 1
ATOM 2783 C C . ASN A 1 349 ? 3.843 -5.874 13.694 1.00 95.19 349 ASN A C 1
ATOM 2785 O O . ASN A 1 349 ? 3.039 -5.516 12.836 1.00 95.19 349 ASN A O 1
ATOM 2789 N N . VAL A 1 350 ? 3.541 -5.891 14.990 1.00 96.12 350 VAL A N 1
ATOM 2790 C CA . VAL A 1 350 ? 2.271 -5.390 15.529 1.00 96.12 350 VAL A CA 1
ATOM 2791 C C . VAL A 1 350 ? 2.583 -4.268 16.503 1.00 96.12 350 VAL A C 1
ATOM 2793 O O . VAL A 1 350 ? 3.409 -4.444 17.396 1.00 96.12 350 VAL A O 1
ATOM 2796 N N . TYR A 1 351 ? 1.925 -3.128 16.324 1.00 97.31 351 TYR A N 1
ATOM 2797 C CA . TYR A 1 351 ? 2.094 -1.962 17.181 1.00 97.31 351 TYR A CA 1
ATOM 2798 C C . TYR A 1 351 ? 0.744 -1.509 17.708 1.00 97.31 351 TYR A C 1
ATOM 2800 O O . TYR A 1 351 ? -0.239 -1.464 16.967 1.00 97.31 351 TYR A O 1
ATOM 2808 N N . ARG A 1 352 ? 0.715 -1.159 18.992 1.00 96.94 352 ARG A N 1
ATOM 2809 C CA . ARG A 1 352 ? -0.487 -0.697 19.677 1.00 96.94 352 ARG A CA 1
ATOM 2810 C C . ARG A 1 352 ? -0.524 0.822 19.718 1.00 96.94 352 ARG A C 1
ATOM 2812 O O . ARG A 1 352 ? 0.455 1.467 20.079 1.00 96.94 352 ARG A O 1
ATOM 2819 N N . SER A 1 353 ? -1.678 1.376 19.391 1.00 95.44 353 SER A N 1
ATOM 2820 C CA . SER A 1 353 ? -1.968 2.803 19.367 1.00 95.44 353 SER A CA 1
ATOM 2821 C C . SER A 1 353 ? -3.190 3.101 20.224 1.00 95.44 353 SER A C 1
ATOM 2823 O O . SER A 1 353 ? -4.143 2.323 20.270 1.00 95.44 353 SER A O 1
ATOM 2825 N N . SER A 1 354 ? -3.190 4.258 20.881 1.00 93.50 354 SER A N 1
ATOM 2826 C CA . SER A 1 354 ? -4.381 4.754 21.579 1.00 93.50 354 SER A CA 1
ATOM 2827 C C . SER A 1 354 ? -5.458 5.249 20.605 1.00 93.50 354 SER A C 1
ATOM 2829 O O . SER A 1 354 ? -6.638 5.280 20.949 1.00 93.50 354 SER A O 1
ATOM 2831 N N . ILE A 1 355 ? -5.065 5.613 19.380 1.00 93.25 355 ILE A N 1
ATOM 2832 C CA . ILE A 1 355 ? -5.938 6.152 18.333 1.00 93.25 355 ILE A CA 1
ATOM 2833 C C . ILE A 1 355 ? -6.542 5.028 17.484 1.00 93.25 355 ILE A C 1
ATOM 2835 O O . ILE A 1 355 ? -7.731 5.092 17.156 1.00 93.25 355 ILE A O 1
ATOM 2839 N N . TYR A 1 356 ? -5.721 4.036 17.123 1.00 94.94 356 TYR A N 1
ATOM 2840 C CA . TYR A 1 356 ? -6.051 2.992 16.145 1.00 94.94 356 TYR A CA 1
ATOM 2841 C C . TYR A 1 356 ? -6.208 1.589 16.741 1.00 94.94 356 TYR A C 1
ATOM 2843 O O . TYR A 1 356 ? -6.648 0.687 16.037 1.00 94.94 356 TYR A O 1
ATOM 2851 N N . GLY A 1 357 ? -5.868 1.382 18.016 1.00 95.00 357 GLY A N 1
ATOM 2852 C CA . GLY A 1 357 ? -5.757 0.036 18.574 1.00 95.00 357 GLY A CA 1
ATOM 2853 C C . GLY A 1 357 ? -4.526 -0.690 18.028 1.00 95.00 357 GLY A C 1
ATOM 2854 O O . GLY A 1 357 ? -3.481 -0.072 17.828 1.00 95.00 357 GLY A O 1
ATOM 2855 N N . ASP A 1 358 ? -4.632 -1.999 17.815 1.00 95.62 358 ASP A N 1
ATOM 2856 C CA . ASP A 1 358 ? -3.527 -2.807 17.296 1.00 95.62 358 ASP A CA 1
ATOM 2857 C C . ASP A 1 358 ? -3.495 -2.754 15.758 1.00 95.62 358 ASP A C 1
ATOM 2859 O O . ASP A 1 358 ? -4.440 -3.169 15.084 1.00 95.62 358 ASP A O 1
ATOM 2863 N N . CYS A 1 359 ? -2.383 -2.276 15.197 1.00 97.06 359 CYS A N 1
ATOM 2864 C CA . CYS A 1 359 ? -2.128 -2.257 13.756 1.00 97.06 359 CYS A CA 1
ATOM 2865 C C . CYS A 1 359 ? -1.021 -3.251 13.405 1.00 97.06 359 CYS A C 1
ATOM 2867 O O . CYS A 1 359 ? 0.030 -3.276 14.054 1.00 97.06 359 CYS A O 1
ATOM 2869 N N . MET A 1 360 ? -1.224 -4.037 12.347 1.00 96.25 360 MET A N 1
ATOM 2870 C CA . MET A 1 360 ? -0.211 -4.972 11.851 1.00 96.25 360 MET A CA 1
ATOM 2871 C C . MET A 1 360 ? 0.459 -4.413 10.603 1.00 96.25 360 MET A C 1
ATOM 2873 O O . MET A 1 360 ? -0.205 -3.962 9.676 1.00 96.25 360 MET A O 1
ATOM 2877 N N . PHE A 1 361 ? 1.779 -4.488 10.567 1.00 97.25 361 PHE A N 1
ATOM 2878 C CA . PHE A 1 361 ? 2.619 -4.031 9.473 1.00 97.25 361 PHE A CA 1
ATOM 2879 C C . PHE A 1 361 ? 3.294 -5.236 8.838 1.00 97.25 361 PHE A C 1
ATOM 2881 O O . PHE A 1 361 ? 3.860 -6.070 9.545 1.00 97.25 361 PHE A O 1
ATOM 2888 N N . PHE A 1 362 ? 3.250 -5.306 7.513 1.00 96.44 362 PHE A N 1
ATOM 2889 C CA . PHE A 1 362 ? 3.917 -6.321 6.710 1.00 96.44 362 PHE A CA 1
ATOM 2890 C C . PHE A 1 362 ? 4.927 -5.613 5.815 1.00 96.44 362 PHE A C 1
ATOM 2892 O O . PHE A 1 362 ? 4.570 -5.083 4.764 1.00 96.44 362 PHE A O 1
ATOM 2899 N N . ASP A 1 363 ? 6.179 -5.574 6.260 1.00 96.56 363 ASP A N 1
ATOM 2900 C CA . ASP A 1 363 ? 7.267 -4.905 5.555 1.00 96.56 363 ASP A CA 1
ATOM 2901 C C . ASP A 1 363 ? 7.956 -5.888 4.606 1.00 96.56 363 ASP A C 1
ATOM 2903 O O . ASP A 1 363 ? 8.694 -6.779 5.031 1.00 96.56 363 ASP A O 1
ATOM 2907 N N . HIS A 1 364 ? 7.722 -5.726 3.310 1.00 95.06 364 HIS A N 1
ATOM 2908 C CA . HIS A 1 364 ? 8.408 -6.457 2.255 1.00 95.06 364 HIS A CA 1
ATOM 2909 C C . HIS A 1 364 ? 9.637 -5.665 1.787 1.00 95.06 364 HIS A C 1
ATOM 2911 O O . HIS A 1 364 ? 9.524 -4.507 1.386 1.00 95.06 364 HIS A O 1
ATOM 2917 N N . ILE A 1 365 ? 10.826 -6.269 1.853 1.00 93.31 365 ILE A N 1
ATOM 2918 C CA . ILE A 1 365 ? 12.070 -5.639 1.385 1.00 93.31 365 ILE A CA 1
ATOM 2919 C C . ILE A 1 365 ? 12.160 -5.812 -0.130 1.00 93.31 365 ILE A C 1
ATOM 2921 O O . ILE A 1 365 ? 12.329 -6.934 -0.608 1.00 93.31 365 ILE A O 1
ATOM 2925 N N . ILE A 1 366 ? 12.102 -4.698 -0.863 1.00 89.00 366 ILE A N 1
ATOM 2926 C CA . ILE A 1 366 ? 12.143 -4.704 -2.326 1.00 89.00 366 ILE A CA 1
ATOM 2927 C C . ILE A 1 366 ? 13.572 -5.012 -2.770 1.00 89.00 366 ILE A C 1
ATOM 2929 O O . ILE A 1 366 ? 14.509 -4.261 -2.482 1.00 89.00 366 ILE A O 1
ATOM 2933 N N . ARG A 1 367 ? 13.752 -6.115 -3.497 1.00 79.12 367 ARG A N 1
ATOM 2934 C CA . ARG A 1 367 ? 15.044 -6.453 -4.102 1.00 79.12 367 ARG A CA 1
ATOM 2935 C C . ARG A 1 367 ? 15.124 -5.801 -5.474 1.00 79.12 367 ARG A C 1
ATOM 2937 O O . ARG A 1 367 ? 14.305 -6.082 -6.343 1.00 79.12 367 ARG A O 1
ATOM 2944 N N . ARG A 1 368 ? 16.118 -4.938 -5.680 1.00 65.62 368 ARG A N 1
ATOM 2945 C CA . ARG A 1 368 ? 16.453 -4.464 -7.026 1.00 65.62 368 ARG A CA 1
ATOM 2946 C C . ARG A 1 368 ? 17.167 -5.604 -7.741 1.00 65.62 368 ARG A C 1
ATOM 2948 O O . ARG A 1 368 ? 18.187 -6.081 -7.248 1.00 65.62 368 ARG A O 1
ATOM 2955 N N . ILE A 1 369 ? 16.598 -6.067 -8.848 1.00 54.69 369 ILE A N 1
ATOM 2956 C CA . ILE A 1 369 ? 17.317 -6.931 -9.781 1.00 54.69 369 ILE A CA 1
ATOM 2957 C C . ILE A 1 369 ? 18.376 -6.020 -10.413 1.00 54.69 369 ILE A C 1
ATOM 2959 O O . ILE A 1 369 ? 18.030 -4.974 -10.964 1.00 54.69 369 ILE A O 1
ATOM 2963 N N . HIS A 1 370 ? 19.646 -6.335 -10.168 1.00 42.56 370 HIS A N 1
ATOM 2964 C CA . HIS A 1 370 ? 20.791 -5.619 -10.725 1.00 42.56 370 HIS A CA 1
ATOM 2965 C C . HIS A 1 370 ? 21.201 -6.209 -12.061 1.00 42.56 370 HIS A C 1
ATOM 2967 O O . HIS A 1 370 ? 21.117 -7.454 -12.184 1.00 42.56 370 HIS A O 1
#

Radius of gyration: 36.54 Å; chains: 1; bounding box: 102×87×95 Å

Foldseek 3Di:
DDDDDDDDDDDDDDDDDDDDDDDDDDDDDDDDDDDDDDDPVVVVVVVVVVVPPDLVVLVVVLVVVVVVPPVVVNVVSVVVNVVVVVVVVVVVVVVVVVVVVVVVVVVVVVVVVCPVPVVVVVVVVVVVVVVLVVLLCLLVDPALLSVLVVVDDPVLCVVVVDSVVSSVCCVPVVDCPDPHHDDDRVRSVVSNVVSCCLQQVDDLPDQDLLLPPQPDDWPVSVVLSVCQNCLSVVQKWKWKWFWDADPVRFIKIDIARSSQQSVQCVPPPDPSHDVSNCCSVVNDPDDDDLAGQWMATPVVRDIHGHADSQWDWDPPDVDRTWIAGSNPRQIADPDPPDPDPSVVQWDWDWGAGPRTGIMIMTIGGDDDPD

pLDDT: mean 71.34, std 22.57, range [26.36, 97.62]

Sequence (370 aa):
MTKSNNGVASPSQLPSEVKIVQLEVEVEEEEQRGGETCCPREVAIYALKEAADDCKMVTKHAAAAAAAGVGDIVMVAARFSFKCWQQQQQEEQEQQQEQLSQQHKQQQQHVNCSSDSSNNCSKQWESCLNSFEVEMTLLNYGSYEEYLDQFININDVRYIRNWNVSRQFIQTACGKSCMGPLLSRSEFAEQRKKLEFMWNPRGTGGSTLYGANYKGDDEVLKQFAQRELKLINKQIATIVFMITRSHKGFDISGYIDLEQSLRESNCRNSEQYVNWQAIYEGKAKLVPRPHDLSYFDWYSNKVRFNDSDNFRVVPNGAHSLLMMHRGDLKVVCVNAGCCCSESRNAIRNVYRSSIYGDCMFFDHIIRRIH